Protein AF-0000000077172843 (afdb_homodimer)

Secondary structure (DSSP, 8-state):
-----------HHHHHHHHHHHS-EEEEEE---SSPBPHHHHHT----TTEEEEEEEETTEEEETT--PPB-TT-EEEEEESSGGGHHHHHHHHHHHHHS--PBP---/-----------HHHHHHHHHHHS-EEEEEE---SSPBPHHHHHT----TTEEEEEEEETTEEEETT--PPB-TT-EEEEEESSGGGHHHHHHHHHHHHHS--PBP---

Radius of gyration: 20.63 Å; Cα contacts (8 Å, |Δi|>4): 371; chains: 2; bounding box: 49×88×33 Å

Foldseek 3Di:
DPPPPVPCVVPPVVCVVVCVQQAKAKAKDFQAEPAWDFLVLQLPQDAPPQKDFAFKDDPNDTHGNNDRDTDGGGIMTMMIRSGCVRNVVRNVSVHVSSPDHDDHDPPD/DPDPPVVCVVPPVVCVVVVVQQAKAKAKDFQAAQAWAFLVLPLPQDAPPQKDFAFKDDPNDTHGNPDRGTDHGGIMTMMIRSGNVCNVVRNVSVHVSSPDHDDHDPPD

pLDDT: mean 79.24, std 19.64, range [31.7, 98.06]

Sequence (216 aa):
MKSLEMHATADFDSLRRELNLRQPAPALVRVSVLHPVCAADWQTLPLPPTCRVLCVLRQQQVIEAESSLPLEPGDWIVAVAALPAYGPMLEAALGDWSRRKRRRCSLEMKSLEMHATADFDSLRRELNLRQPAPALVRVSVLHPVCAADWQTLPLPPTCRVLCVLRQQQVIEAESSLPLEPGDWIVAVAALPAYGPMLEAALGDWSRRKRRRCSLE

Organism: Gloeobacter violaceus (strain ATCC 29082 / PCC 7421) (NCBI:txid251221)

Nearest PDB structures (foldseek):
  4g65-assembly1_B  TM=7.124E-01  e=2.746E-04  Vibrio vulnificus CMCP6
  3jxo-assembly1_B  TM=7.563E-01  e=1.417E-03  Thermotoga sp. RQ2
  4j9u-assembly2_E  TM=7.379E-01  e=3.115E-03  Vibrio parahaemolyticus RIMD 2210633
  6v4l-assembly1_D-2  TM=6.383E-01  e=6.883E-04  Vibrio parahaemolyticus RIMD 2210633
  4j9u-assembly2_G  TM=7.750E-01  e=4.325E-03  Vibrio parahaemolyticus RIMD 2210633

Solvent-accessible surface area (backbone atoms only — not comparable to full-atom values): 12140 Å² total; per-residue (Å²): 135,86,81,79,73,75,75,78,67,69,50,66,63,56,50,43,49,56,42,51,65,64,30,58,23,76,34,77,36,64,31,66,32,92,53,41,32,36,26,71,69,61,66,66,57,85,64,57,81,50,43,47,72,58,28,32,38,49,94,55,35,83,38,58,49,86,44,77,61,57,46,45,58,69,25,30,41,37,28,37,13,40,47,34,86,39,26,65,57,44,43,49,51,49,45,53,55,24,64,44,91,66,68,66,46,75,78,122,134,84,82,80,73,75,76,77,67,70,50,64,62,56,52,44,48,56,44,51,66,66,29,59,22,76,33,79,38,65,33,66,33,91,50,44,34,35,26,71,68,61,66,66,56,86,65,59,82,49,44,46,73,59,29,30,37,50,95,54,34,85,39,57,49,86,45,75,60,53,46,44,55,70,25,31,42,36,28,36,12,41,46,33,86,39,26,67,55,44,43,49,52,51,44,52,55,27,66,46,90,67,70,64,44,73,77,118

Structure (mmCIF, N/CA/C/O backbone):
data_AF-0000000077172843-model_v1
#
loop_
_entity.id
_entity.type
_entity.pdbx_description
1 polymer 'Glr0576 protein'
#
loop_
_atom_site.group_PDB
_atom_site.id
_atom_site.type_symbol
_atom_site.label_atom_id
_atom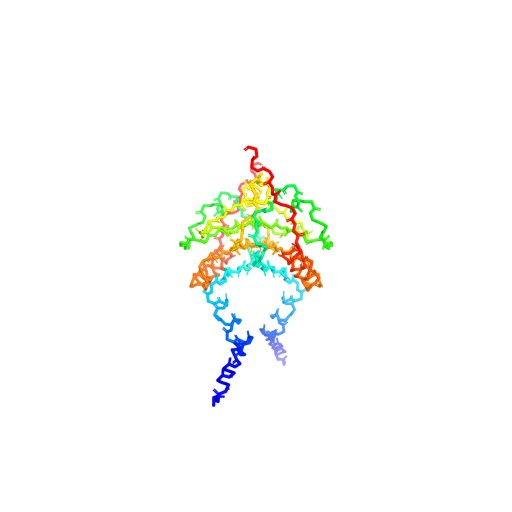_site.label_alt_id
_atom_site.label_comp_id
_atom_site.label_asym_id
_atom_site.label_entity_id
_atom_site.label_seq_id
_atom_site.pdbx_PDB_ins_code
_atom_site.Cartn_x
_atom_site.Cartn_y
_atom_site.Cartn_z
_atom_site.occupancy
_atom_site.B_iso_or_equiv
_atom_site.auth_seq_id
_atom_site.auth_comp_id
_atom_site.auth_asym_id
_atom_site.auth_atom_id
_atom_site.pdbx_PDB_model_num
ATOM 1 N N . MET A 1 1 ? -26.25 46.531 5.008 1 32.59 1 MET A N 1
ATOM 2 C CA . MET A 1 1 ? -24.953 45.906 5.125 1 32.59 1 MET A CA 1
ATOM 3 C C . MET A 1 1 ? -25.078 44.375 5.082 1 32.59 1 MET A C 1
ATOM 5 O O . MET A 1 1 ? -25.469 43.75 6.062 1 32.59 1 MET A O 1
ATOM 9 N N . LYS A 1 2 ? -25.703 43.75 4.023 1 41.41 2 LYS A N 1
ATOM 10 C CA . LYS A 1 2 ? -26.141 42.375 3.744 1 41.41 2 LYS A CA 1
ATOM 11 C C . LYS A 1 2 ? -24.953 41.406 3.762 1 41.41 2 LYS A C 1
ATOM 13 O O . LYS A 1 2 ? -23.906 41.688 3.158 1 41.41 2 LYS A O 1
ATOM 18 N N . SER A 1 3 ? -24.766 40.688 4.961 1 31.7 3 SER A N 1
ATOM 19 C CA . SER A 1 3 ? -23.734 39.75 5.363 1 31.7 3 SER A CA 1
ATOM 20 C C . SER A 1 3 ? -23.672 38.562 4.391 1 31.7 3 SER A C 1
ATOM 22 O O . SER A 1 3 ? -24.656 37.875 4.164 1 31.7 3 SER A O 1
ATOM 24 N N . LEU A 1 4 ? -22.969 38.562 3.227 1 33.56 4 LEU A N 1
ATOM 25 C CA . LEU A 1 4 ? -22.641 37.562 2.23 1 33.56 4 LEU A CA 1
ATOM 26 C C . LEU A 1 4 ? -22 36.344 2.889 1 33.56 4 LEU A C 1
ATOM 28 O O . LEU A 1 4 ? -20.828 36.344 3.244 1 33.56 4 LEU A O 1
ATOM 32 N N . GLU A 1 5 ? -22.625 35.688 3.871 1 34.44 5 GLU A N 1
ATOM 33 C CA . GLU A 1 5 ? -22.094 34.469 4.469 1 34.44 5 GLU A CA 1
ATOM 34 C C . GLU A 1 5 ? -21.922 33.375 3.428 1 34.44 5 GLU A C 1
ATOM 36 O O . GLU A 1 5 ? -22.922 32.781 2.977 1 34.44 5 GLU A O 1
ATOM 41 N N . MET A 1 6 ? -21.344 33.562 2.309 1 34.16 6 MET A N 1
ATOM 42 C CA . MET A 1 6 ? -21.141 32.406 1.441 1 34.16 6 MET A CA 1
ATOM 43 C C . MET A 1 6 ? -20.531 31.25 2.219 1 34.16 6 MET A C 1
ATOM 45 O O . MET A 1 6 ? -19.406 31.359 2.723 1 34.16 6 MET A O 1
ATOM 49 N N . HIS A 1 7 ? -21.312 30.453 2.938 1 39.56 7 HIS A N 1
ATOM 50 C CA . HIS A 1 7 ? -20.953 29.172 3.561 1 39.56 7 HIS A CA 1
ATOM 51 C C . HIS A 1 7 ? -20.219 28.281 2.58 1 39.56 7 HIS A C 1
ATOM 53 O O . HIS A 1 7 ? -20.734 27.953 1.513 1 39.56 7 HIS A O 1
ATOM 59 N N . ALA A 1 8 ? -19 28.438 2.355 1 37.91 8 ALA A N 1
ATOM 60 C CA . ALA A 1 8 ? -18.156 27.453 1.678 1 37.91 8 ALA A CA 1
ATOM 61 C C . ALA A 1 8 ? -18.406 26.047 2.221 1 37.91 8 ALA A C 1
ATOM 63 O O . ALA A 1 8 ? -17.859 25.672 3.266 1 37.91 8 ALA A O 1
ATOM 64 N N . THR A 1 9 ? -19.594 25.594 2.375 1 42.81 9 THR A N 1
ATOM 65 C CA . THR A 1 9 ? -19.797 24.156 2.602 1 42.81 9 THR A CA 1
ATOM 66 C C . THR A 1 9 ? -19.156 23.344 1.486 1 42.81 9 THR A C 1
ATOM 68 O O . THR A 1 9 ? -19.688 23.266 0.377 1 42.81 9 THR A O 1
ATOM 71 N N . ALA A 1 10 ? -17.938 23.578 1.206 1 44.09 10 ALA A N 1
ATOM 72 C CA . ALA A 1 10 ? -17.359 22.625 0.266 1 44.09 10 ALA A CA 1
ATOM 73 C C . ALA A 1 10 ? -17.844 21.203 0.561 1 44.09 10 ALA A C 1
ATOM 75 O O . ALA A 1 10 ? -17.859 20.766 1.718 1 44.09 10 ALA A O 1
ATOM 76 N N . ASP A 1 11 ? -18.75 20.703 -0.177 1 48.06 11 ASP A N 1
ATOM 77 C CA . ASP A 1 11 ? -19.344 19.375 -0.084 1 48.06 11 ASP A CA 1
ATOM 78 C C . ASP A 1 11 ? -18.281 18.297 0.092 1 48.06 11 ASP A C 1
ATOM 80 O O . ASP A 1 11 ? -17.297 18.25 -0.661 1 48.06 11 ASP A O 1
ATOM 84 N N . PHE A 1 12 ? -18.172 17.828 1.374 1 49.62 12 PHE A N 1
ATOM 85 C CA . PHE A 1 12 ? -17.281 16.75 1.777 1 49.62 12 PHE A CA 1
ATOM 86 C C . PHE A 1 12 ? -17.141 15.719 0.662 1 49.62 12 PHE A C 1
ATOM 88 O O . PHE A 1 12 ? -16.047 15.18 0.443 1 49.62 12 PHE A O 1
ATOM 95 N N . ASP A 1 13 ? -18.266 15.406 -0.007 1 51.56 13 ASP A N 1
ATOM 96 C CA . ASP A 1 13 ? -18.219 14.445 -1.101 1 51.56 13 ASP A CA 1
ATOM 97 C C . ASP A 1 13 ? -17.328 14.953 -2.24 1 51.56 13 ASP A C 1
ATOM 99 O O . ASP A 1 13 ? -16.547 14.188 -2.814 1 51.56 13 ASP A O 1
ATOM 103 N N . SER A 1 14 ? -17.656 16.25 -2.701 1 52.47 14 SER A N 1
ATOM 104 C CA . SER A 1 14 ? -16.844 16.828 -3.762 1 52.47 14 SER A CA 1
ATOM 105 C C . SER A 1 14 ? -15.367 16.875 -3.371 1 52.47 14 SER A C 1
ATOM 107 O O . SER A 1 14 ? -14.492 16.656 -4.211 1 52.47 14 SER A O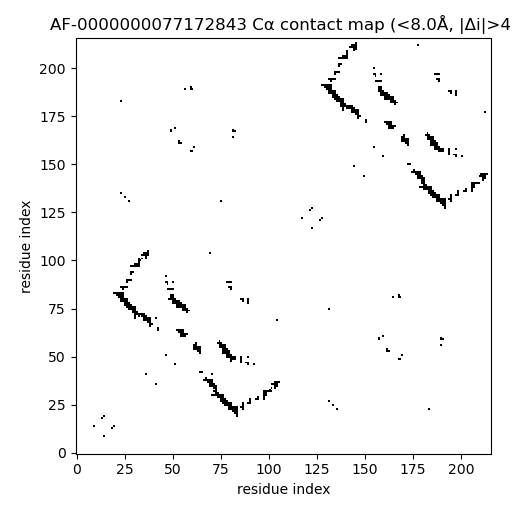 1
ATOM 109 N N . LEU A 1 15 ? -15.094 17.266 -2.211 1 53.62 15 LEU A N 1
ATOM 110 C CA . LEU A 1 15 ? -13.742 17.266 -1.665 1 53.62 15 LEU A CA 1
ATOM 111 C C . LEU A 1 15 ? -13.156 15.859 -1.665 1 53.62 15 LEU A C 1
ATOM 113 O O . LEU A 1 15 ? -11.984 15.672 -2.012 1 53.62 15 LEU A O 1
ATOM 117 N N . ARG A 1 16 ? -14.156 15 -1.285 1 51.81 16 ARG A N 1
ATOM 118 C CA . ARG A 1 16 ? -13.703 13.617 -1.32 1 51.81 16 ARG A CA 1
ATOM 119 C C . ARG A 1 16 ? -13.344 13.195 -2.74 1 51.81 16 ARG A C 1
ATOM 121 O O . ARG A 1 16 ? -12.336 12.516 -2.957 1 51.81 16 ARG A O 1
ATOM 128 N N . ARG A 1 17 ? -14.328 13.547 -3.633 1 53.47 17 ARG A N 1
ATOM 129 C CA . ARG A 1 17 ? -14.086 13.203 -5.031 1 53.47 17 ARG A CA 1
ATOM 130 C C . ARG A 1 17 ? -12.82 13.875 -5.555 1 53.47 17 ARG A C 1
ATOM 132 O O . ARG A 1 17 ? -12.062 13.266 -6.309 1 53.47 17 ARG A O 1
ATOM 139 N N . GLU A 1 18 ? -12.742 15.227 -5.332 1 55.06 18 GLU A N 1
ATOM 140 C CA . GLU A 1 18 ? -11.531 15.938 -5.738 1 55.06 18 GLU A CA 1
ATOM 141 C C . GLU A 1 18 ? -10.289 15.32 -5.094 1 55.06 18 GLU A C 1
ATOM 143 O O . GLU A 1 18 ? -9.242 15.219 -5.727 1 55.06 18 GLU A O 1
ATOM 148 N N . LEU A 1 19 ? -10.523 14.922 -3.863 1 56.94 19 LEU A N 1
ATOM 149 C CA . LEU A 1 19 ? -9.445 14.289 -3.117 1 56.94 19 LEU A CA 1
ATOM 150 C C . LEU A 1 19 ? -9.086 12.93 -3.719 1 56.94 19 LEU A C 1
ATOM 152 O O . LEU A 1 19 ? -7.914 12.562 -3.779 1 56.94 19 LEU A O 1
ATOM 156 N N . ASN A 1 20 ? -10.242 12.32 -4.199 1 58.91 20 ASN A N 1
ATOM 157 C CA . ASN A 1 20 ? -10 11.023 -4.828 1 58.91 20 ASN A CA 1
ATOM 158 C C . ASN A 1 20 ? -9.219 11.156 -6.129 1 58.91 20 ASN A C 1
ATOM 160 O O . ASN A 1 20 ? -8.43 10.281 -6.48 1 58.91 20 ASN A O 1
ATOM 164 N N . LEU A 1 21 ? -9.5 12.391 -6.758 1 65.94 21 LEU A N 1
ATOM 165 C CA . LEU A 1 21 ? -8.805 12.57 -8.031 1 65.94 21 LEU A CA 1
ATOM 166 C C . LEU A 1 21 ? -7.324 12.852 -7.801 1 65.94 21 LEU A C 1
ATOM 168 O O . LEU A 1 21 ? -6.512 12.695 -8.711 1 65.94 21 LEU A O 1
ATOM 172 N N . ARG A 1 22 ? -7.008 13.078 -6.641 1 80.44 22 ARG A N 1
ATOM 173 C CA . ARG A 1 22 ? -5.617 13.453 -6.418 1 80.44 22 ARG A CA 1
ATOM 174 C C . ARG A 1 22 ? -4.938 12.492 -5.449 1 80.44 22 ARG A C 1
ATOM 176 O O . ARG A 1 22 ? -3.738 12.602 -5.191 1 80.44 22 ARG A O 1
ATOM 183 N N . GLN A 1 23 ? -5.734 11.594 -5.121 1 91.75 23 GLN A N 1
ATOM 184 C CA . GLN A 1 23 ? -5.188 10.633 -4.16 1 91.75 23 GLN A CA 1
ATOM 185 C C . GLN A 1 23 ? -4.531 9.453 -4.875 1 91.75 23 GLN A C 1
ATOM 187 O O . GLN A 1 23 ? -4.996 9.023 -5.934 1 91.75 23 GLN A O 1
ATOM 192 N N . PRO A 1 24 ? -3.369 8.977 -4.375 1 97.12 24 PRO A N 1
ATOM 193 C CA . PRO A 1 24 ? -2.77 7.785 -4.969 1 97.12 24 PRO A CA 1
ATOM 194 C C . PRO A 1 24 ? -3.715 6.586 -4.965 1 97.12 24 PRO A C 1
ATOM 196 O O . PRO A 1 24 ? -4.699 6.574 -4.227 1 97.12 24 PRO A O 1
ATOM 199 N N . ALA A 1 25 ? -3.467 5.672 -5.82 1 96.81 25 ALA A N 1
ATOM 200 C CA . ALA A 1 25 ? -4.289 4.473 -5.934 1 96.81 25 ALA A CA 1
ATOM 201 C C . ALA A 1 25 ? -3.502 3.227 -5.539 1 96.81 25 ALA A C 1
ATOM 203 O O . ALA A 1 25 ? -2.576 2.82 -6.25 1 96.81 25 ALA A O 1
ATOM 204 N N . PRO A 1 26 ? -3.85 2.65 -4.434 1 96.94 26 PRO A N 1
ATOM 205 C CA . PRO A 1 26 ? -3.213 1.375 -4.098 1 96.94 26 PRO A CA 1
ATOM 206 C C . PRO A 1 26 ? -3.73 0.217 -4.949 1 96.94 26 PRO A C 1
ATOM 208 O O . PRO A 1 26 ? -4.887 0.23 -5.379 1 96.94 26 PRO A O 1
ATOM 211 N N . ALA A 1 27 ? -2.852 -0.71 -5.211 1 96.56 27 ALA A N 1
ATOM 212 C CA . ALA A 1 27 ? -3.211 -1.941 -5.906 1 96.56 27 ALA A CA 1
ATOM 213 C C . ALA A 1 27 ? -2.77 -3.17 -5.117 1 96.56 27 ALA A C 1
ATOM 215 O O . ALA A 1 27 ? -1.662 -3.203 -4.574 1 96.56 27 ALA A O 1
ATOM 216 N N . LEU A 1 28 ? -3.662 -4.109 -5.023 1 95.62 28 LEU A N 1
ATOM 217 C CA . LEU A 1 28 ? -3.416 -5.387 -4.363 1 95.62 28 LEU A CA 1
ATOM 218 C C . LEU A 1 28 ? -3.666 -6.547 -5.324 1 95.62 28 LEU A C 1
ATOM 220 O O . LEU A 1 28 ? -4.738 -6.641 -5.922 1 95.62 28 LEU A O 1
ATOM 224 N N . VAL A 1 29 ? -2.65 -7.375 -5.422 1 93.12 29 VAL A N 1
ATOM 225 C CA . VAL A 1 29 ? -2.82 -8.547 -6.27 1 93.12 29 VAL A CA 1
ATOM 226 C C . VAL A 1 29 ? -2.32 -9.789 -5.531 1 93.12 29 VAL A C 1
ATOM 228 O O . VAL A 1 29 ? -1.23 -9.781 -4.957 1 93.12 29 VAL A O 1
ATOM 231 N N . ARG A 1 30 ? -3.09 -10.773 -5.543 1 92.44 30 ARG A N 1
ATOM 232 C CA . ARG A 1 30 ? -2.693 -12.055 -4.973 1 92.44 30 ARG A CA 1
ATOM 233 C C . ARG A 1 30 ? -1.921 -12.891 -5.988 1 92.44 30 ARG A C 1
ATOM 235 O O . ARG A 1 30 ? -2.34 -13.016 -7.141 1 92.44 30 ARG A O 1
ATOM 242 N N . VAL A 1 31 ? -0.816 -13.398 -5.52 1 90.38 31 VAL A N 1
ATOM 243 C CA . VAL A 1 31 ? -0.035 -14.266 -6.395 1 90.38 31 VAL A CA 1
ATOM 244 C C . VAL A 1 31 ? -0.748 -15.602 -6.57 1 90.38 31 VAL A C 1
ATOM 246 O O . VAL A 1 31 ? -1 -16.312 -5.59 1 90.38 31 VAL A O 1
ATOM 249 N N . SER A 1 32 ? -1.123 -15.93 -7.742 1 86.5 32 SER A N 1
ATOM 250 C CA . SER A 1 32 ? -1.889 -17.141 -8.023 1 86.5 32 SER A CA 1
ATOM 251 C C . SER A 1 32 ? -1.033 -18.188 -8.734 1 86.5 32 SER A C 1
ATOM 253 O O . SER A 1 32 ? -1.513 -19.266 -9.062 1 86.5 32 SER A O 1
ATOM 255 N N . VAL A 1 33 ? 0.269 -17.906 -8.906 1 76.31 33 VAL A N 1
ATOM 256 C CA . VAL A 1 33 ? 1.119 -18.859 -9.594 1 76.31 33 VAL A CA 1
ATOM 257 C C . VAL A 1 33 ? 1.242 -20.141 -8.758 1 76.31 33 VAL A C 1
ATOM 259 O O . VAL A 1 33 ? 1.082 -20.109 -7.535 1 76.31 33 VAL A O 1
ATOM 262 N N . L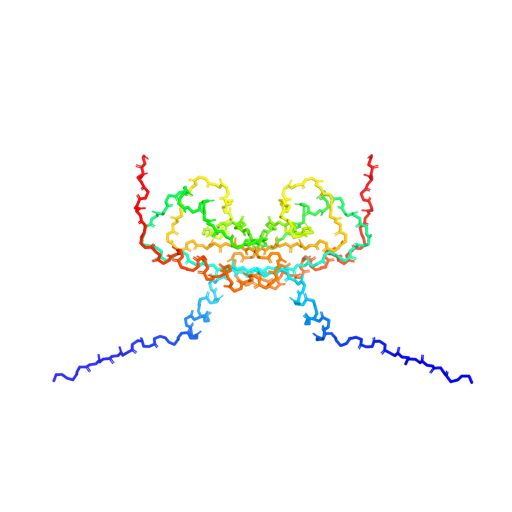EU A 1 34 ? 1.448 -21.156 -9.477 1 77.25 34 LEU A N 1
ATOM 263 C CA . LEU A 1 34 ? 1.433 -22.484 -8.852 1 77.25 34 LEU A CA 1
ATOM 264 C C . LEU A 1 34 ? 2.74 -22.75 -8.117 1 77.25 34 LEU A C 1
ATOM 266 O O . LEU A 1 34 ? 2.809 -23.641 -7.266 1 77.25 34 LEU A O 1
ATOM 270 N N . HIS A 1 35 ? 3.799 -22.047 -8.539 1 75.75 35 HIS A N 1
ATOM 271 C CA . HIS A 1 35 ? 5.105 -22.266 -7.922 1 75.75 35 HIS A CA 1
ATOM 272 C C . HIS A 1 35 ? 5.785 -20.938 -7.598 1 75.75 35 HIS A C 1
ATOM 274 O O . HIS A 1 35 ? 5.395 -19.891 -8.117 1 75.75 35 HIS A O 1
ATOM 280 N N . PRO A 1 36 ? 6.785 -21.047 -6.789 1 79.69 36 PRO A N 1
ATOM 281 C CA . PRO A 1 36 ? 7.547 -19.828 -6.508 1 79.69 36 PRO A CA 1
ATOM 282 C C . PRO A 1 36 ? 8.227 -19.266 -7.754 1 79.69 36 PRO A C 1
ATOM 284 O O . PRO A 1 36 ? 8.695 -20.016 -8.602 1 79.69 36 PRO A O 1
ATOM 287 N N . VAL A 1 37 ? 8.094 -17.953 -7.828 1 82.56 37 VAL A N 1
ATOM 288 C CA . VAL A 1 37 ? 8.719 -17.234 -8.93 1 82.56 37 VAL A CA 1
ATOM 289 C C . VAL A 1 37 ? 9.984 -16.547 -8.438 1 82.56 37 VAL A C 1
ATOM 291 O O . VAL A 1 37 ? 10.008 -15.977 -7.34 1 82.56 37 VAL A O 1
ATOM 294 N N . CYS A 1 38 ? 10.984 -16.578 -9.289 1 82.62 38 CYS A N 1
ATOM 295 C CA . CYS A 1 38 ? 12.273 -16 -8.922 1 82.62 38 CYS A CA 1
ATOM 296 C C . CYS A 1 38 ? 12.164 -14.5 -8.711 1 82.62 38 CYS A C 1
ATOM 298 O O . CYS A 1 38 ? 11.398 -13.828 -9.406 1 82.62 38 CYS A O 1
ATOM 300 N N . ALA A 1 39 ? 12.961 -13.969 -7.781 1 81 39 ALA A N 1
ATOM 301 C CA . ALA A 1 39 ? 12.969 -12.547 -7.441 1 81 39 ALA A CA 1
ATOM 302 C 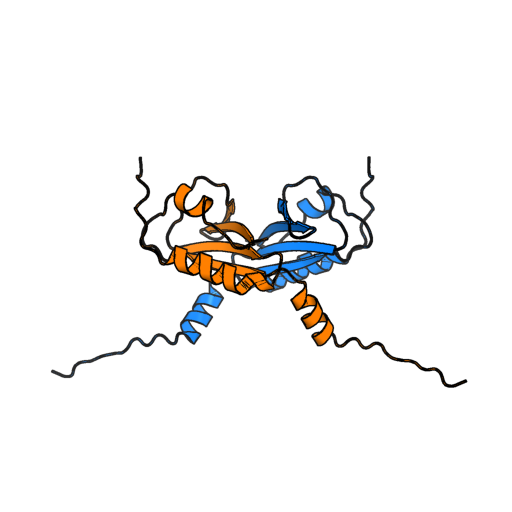C . ALA A 1 39 ? 13.203 -11.688 -8.68 1 81 39 ALA A C 1
ATOM 304 O O . ALA A 1 39 ? 12.539 -10.656 -8.859 1 81 39 ALA A O 1
ATOM 305 N N . ALA A 1 40 ? 14.086 -12.156 -9.523 1 75.38 40 ALA A N 1
ATOM 306 C CA . ALA A 1 40 ? 14.422 -11.398 -10.719 1 75.38 40 ALA A CA 1
ATOM 307 C C . ALA A 1 40 ? 13.203 -11.25 -11.633 1 75.38 40 ALA A C 1
ATOM 309 O O . ALA A 1 40 ? 13.055 -10.234 -12.32 1 75.38 40 ALA A O 1
ATOM 310 N N . ASP A 1 41 ? 12.344 -12.188 -11.602 1 77.69 41 ASP A N 1
ATOM 311 C CA . ASP A 1 41 ? 11.188 -12.227 -12.492 1 77.69 41 ASP A CA 1
ATOM 312 C C . ASP A 1 41 ? 10.164 -11.156 -12.102 1 77.69 41 ASP A C 1
ATOM 314 O O . ASP A 1 41 ? 9.469 -10.617 -12.961 1 77.69 41 ASP A O 1
ATOM 318 N N . TRP A 1 42 ? 10.219 -10.836 -10.828 1 78.25 42 TRP A N 1
ATOM 319 C CA . TRP A 1 42 ? 9.164 -9.906 -10.43 1 78.25 42 TRP A CA 1
ATOM 320 C C . TRP A 1 42 ? 9.75 -8.539 -10.086 1 78.25 42 TRP A C 1
ATOM 322 O O . TRP A 1 42 ? 9.047 -7.523 -10.141 1 78.25 42 TRP A O 1
ATOM 332 N N . GLN A 1 43 ? 10.969 -8.43 -9.914 1 80.69 43 GLN A N 1
ATOM 333 C C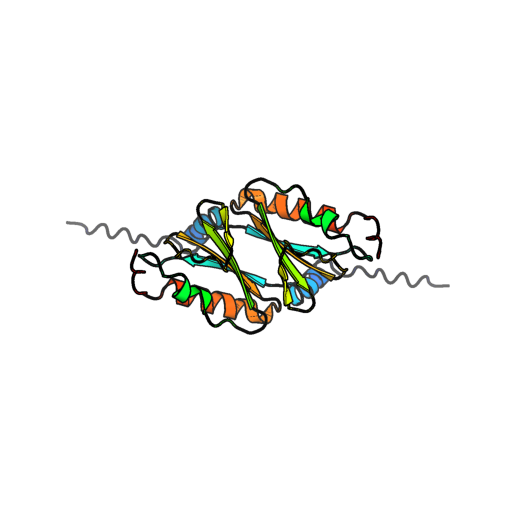A . GLN A 1 43 ? 11.57 -7.152 -9.555 1 80.69 43 GLN A CA 1
ATOM 334 C C . GLN A 1 43 ? 11.734 -6.266 -10.789 1 80.69 43 GLN A C 1
ATOM 336 O O . GLN A 1 43 ? 11.891 -5.047 -10.664 1 80.69 43 GLN A O 1
ATOM 341 N N . THR A 1 44 ? 11.664 -6.902 -11.953 1 79.69 44 THR A N 1
ATOM 342 C CA . THR A 1 44 ? 11.906 -6.164 -13.188 1 79.69 44 THR A CA 1
ATOM 343 C C . THR A 1 44 ? 10.602 -5.945 -13.953 1 79.69 44 THR A C 1
ATOM 345 O O . THR A 1 44 ? 10.617 -5.66 -15.148 1 79.69 44 THR A O 1
ATOM 348 N N . LEU A 1 45 ? 9.539 -6.082 -13.281 1 84.06 45 LEU A N 1
ATOM 349 C CA . LEU A 1 45 ? 8.242 -5.898 -13.93 1 84.06 45 LEU A CA 1
ATOM 350 C C . LEU A 1 45 ? 8.07 -4.461 -14.414 1 84.06 45 LEU A C 1
ATOM 352 O O . LEU A 1 45 ? 8.273 -3.516 -13.648 1 84.06 45 LEU A O 1
ATOM 356 N N . PRO A 1 46 ? 7.727 -4.375 -15.703 1 89.81 46 PRO A N 1
ATOM 357 C CA . PRO A 1 46 ? 7.43 -3.02 -16.172 1 89.81 46 PRO A CA 1
ATOM 358 C C . PRO A 1 46 ? 6.105 -2.482 -15.633 1 89.81 46 PRO A C 1
ATOM 360 O O . PRO A 1 46 ? 5.082 -3.166 -15.703 1 89.81 46 PRO A O 1
ATOM 363 N N . LEU A 1 47 ? 6.176 -1.384 -15.086 1 95.19 47 LEU A N 1
ATOM 364 C CA . LEU A 1 47 ? 4.98 -0.768 -14.516 1 95.19 47 LEU A CA 1
ATOM 365 C C . LEU A 1 47 ? 4.672 0.558 -15.203 1 95.19 47 LEU A C 1
ATOM 367 O O . LEU A 1 47 ? 5.57 1.199 -15.758 1 95.19 47 LEU A O 1
ATOM 371 N N . PRO A 1 48 ? 3.336 0.931 -15.227 1 96.62 48 PRO A N 1
ATOM 372 C CA . PRO A 1 48 ? 2.977 2.246 -15.758 1 96.62 48 PRO A CA 1
ATOM 373 C C . PRO A 1 48 ? 3.691 3.391 -15.047 1 96.62 48 PRO A C 1
ATOM 375 O O . PRO A 1 48 ? 4.27 3.189 -13.977 1 96.62 48 PRO A O 1
ATOM 378 N N . PRO A 1 49 ? 3.725 4.535 -15.648 1 95.81 49 PRO A N 1
ATOM 379 C CA . PRO A 1 49 ? 4.375 5.684 -15.016 1 95.81 49 PRO A CA 1
ATOM 380 C C . PRO A 1 49 ? 3.852 5.961 -13.609 1 95.81 49 PRO A C 1
ATOM 382 O O . PRO A 1 49 ? 2.662 5.766 -13.344 1 95.81 49 PRO A O 1
ATOM 385 N N . THR A 1 50 ? 4.73 6.359 -12.688 1 96.12 50 THR A N 1
ATOM 386 C CA . THR A 1 50 ? 4.457 6.812 -11.328 1 96.12 50 THR A CA 1
ATOM 387 C C . THR A 1 50 ? 3.912 5.668 -10.477 1 96.12 50 THR A C 1
ATOM 389 O O . THR A 1 50 ? 3.189 5.898 -9.5 1 96.12 50 THR A O 1
ATOM 392 N N . CYS A 1 51 ? 4.082 4.461 -10.984 1 97.12 51 CYS A N 1
ATOM 393 C CA . CYS A 1 51 ? 3.686 3.281 -10.219 1 97.12 51 CYS A CA 1
ATOM 394 C C . CYS A 1 51 ? 4.902 2.576 -9.633 1 97.12 51 CYS A C 1
ATOM 396 O O . CYS A 1 51 ? 5.984 2.604 -10.219 1 97.12 51 CYS A O 1
ATOM 398 N N . ARG A 1 52 ? 4.699 1.932 -8.43 1 96.25 52 ARG A N 1
ATOM 399 C CA . ARG A 1 52 ? 5.75 1.185 -7.746 1 96.25 52 ARG A CA 1
ATOM 400 C C . ARG A 1 52 ? 5.164 0.028 -6.941 1 96.25 52 ARG A C 1
ATOM 402 O O . ARG A 1 52 ? 4.117 0.173 -6.309 1 96.25 52 ARG A O 1
ATOM 409 N N . VAL A 1 53 ? 5.871 -1.075 -6.992 1 95.62 53 VAL A N 1
ATOM 410 C CA . VAL A 1 53 ? 5.605 -2.117 -6.004 1 95.62 53 VAL A CA 1
ATOM 411 C C . VAL A 1 53 ? 6.215 -1.725 -4.66 1 95.62 53 VAL A C 1
ATOM 413 O O . VAL A 1 53 ? 7.383 -1.336 -4.59 1 95.62 53 VAL A O 1
ATOM 416 N N . LEU A 1 54 ? 5.41 -1.8 -3.674 1 96.12 54 LEU A N 1
ATOM 417 C CA . LEU A 1 54 ? 5.875 -1.336 -2.373 1 96.12 54 LEU A CA 1
ATOM 418 C C . LEU A 1 54 ? 6.402 -2.498 -1.538 1 96.12 54 LEU A C 1
ATOM 420 O O . LEU A 1 54 ? 7.441 -2.379 -0.885 1 96.12 54 LEU A O 1
ATOM 424 N N . CYS A 1 55 ? 5.656 -3.621 -1.563 1 96.06 55 CYS A N 1
ATOM 425 C CA . CYS A 1 55 ? 6.062 -4.766 -0.759 1 96.06 55 CYS A CA 1
ATOM 426 C C . CYS A 1 55 ? 5.297 -6.02 -1.165 1 96.06 55 CYS A C 1
ATOM 428 O O . CYS A 1 55 ? 4.398 -5.957 -2.006 1 96.06 55 CYS A O 1
ATOM 430 N N . VAL A 1 56 ? 5.77 -7.094 -0.58 1 95.38 56 VAL A N 1
ATOM 431 C CA . VAL A 1 56 ? 5.047 -8.359 -0.612 1 95.38 56 VAL A CA 1
ATOM 432 C C . VAL A 1 56 ? 4.617 -8.75 0.801 1 95.38 56 VAL A C 1
ATOM 434 O O . VAL A 1 56 ? 5.391 -8.609 1.751 1 95.38 56 VAL A O 1
ATOM 437 N N . LEU A 1 57 ? 3.381 -9.102 0.908 1 96.94 57 LEU A N 1
ATOM 438 C CA . LEU A 1 57 ? 2.9 -9.609 2.188 1 96.94 57 LEU A CA 1
ATOM 439 C C . LEU A 1 57 ? 2.842 -11.133 2.184 1 96.94 57 LEU A C 1
ATOM 441 O O . LEU A 1 57 ? 2.215 -11.734 1.306 1 96.94 57 LEU A O 1
ATOM 445 N N . ARG A 1 58 ? 3.574 -11.672 3.16 1 95.38 58 ARG A N 1
ATOM 446 C CA . ARG A 1 58 ? 3.564 -13.109 3.395 1 95.38 58 ARG A CA 1
ATOM 447 C C . ARG A 1 58 ? 3.326 -13.43 4.867 1 95.38 58 ARG A C 1
ATOM 449 O O . ARG A 1 58 ? 4.062 -12.953 5.738 1 95.38 58 ARG A O 1
ATOM 456 N N . GLN A 1 59 ? 2.309 -14.195 5.125 1 94.19 59 GLN A N 1
ATOM 457 C CA . GLN A 1 59 ? 2.01 -14.555 6.508 1 94.19 59 GLN A CA 1
ATOM 458 C C . GLN A 1 59 ? 1.94 -13.312 7.395 1 94.19 59 GLN A C 1
ATOM 460 O O . GLN A 1 59 ? 2.572 -13.266 8.453 1 94.19 59 GLN A O 1
ATOM 465 N N . GLN A 1 60 ? 1.381 -12.32 6.93 1 93.62 60 GLN A N 1
ATOM 466 C CA . GLN A 1 60 ? 1.066 -11.078 7.633 1 93.62 60 GLN A CA 1
ATOM 467 C C . GLN A 1 60 ? 2.324 -10.25 7.871 1 93.62 60 GLN A C 1
ATOM 469 O O . GLN A 1 60 ? 2.316 -9.328 8.688 1 93.62 60 GLN A O 1
ATOM 474 N N . GLN A 1 61 ? 3.367 -10.555 7.176 1 94.38 61 GLN A N 1
ATOM 475 C CA . GLN A 1 61 ? 4.621 -9.812 7.293 1 94.38 61 GLN A CA 1
ATOM 476 C C . GLN A 1 61 ? 4.961 -9.102 5.988 1 94.38 61 GLN A C 1
ATOM 478 O O . GLN A 1 61 ? 4.668 -9.602 4.902 1 94.38 61 GLN A O 1
ATOM 483 N N . VAL A 1 62 ? 5.609 -8.008 6.211 1 95.44 62 VAL A N 1
ATOM 484 C CA . VAL A 1 62 ? 6.02 -7.215 5.055 1 95.44 62 VAL A CA 1
ATOM 485 C C . VAL A 1 62 ? 7.391 -7.676 4.57 1 95.44 62 VAL A C 1
ATOM 487 O O . VAL A 1 62 ? 8.359 -7.676 5.336 1 95.44 62 VAL A O 1
ATOM 490 N N . ILE A 1 63 ? 7.473 -8.125 3.383 1 94.19 63 ILE A N 1
ATOM 491 C CA . ILE A 1 63 ? 8.727 -8.375 2.674 1 94.19 63 ILE A CA 1
ATOM 492 C C . ILE A 1 63 ? 9 -7.242 1.688 1 94.19 63 ILE A C 1
ATOM 494 O O . ILE A 1 63 ? 8.164 -6.941 0.831 1 94.19 63 ILE A O 1
ATOM 498 N N . GLU A 1 64 ? 10.125 -6.66 1.812 1 92.19 64 GLU A N 1
ATOM 499 C CA . GLU A 1 64 ? 10.477 -5.523 0.969 1 92.19 64 GLU A CA 1
ATOM 500 C C . GLU A 1 64 ? 10.531 -5.926 -0.503 1 92.19 64 GLU A C 1
ATOM 502 O O . GLU A 1 64 ? 11.008 -7.008 -0.839 1 92.19 64 GLU A O 1
ATOM 507 N N . ALA A 1 65 ? 10.094 -5.016 -1.358 1 89.56 65 ALA A N 1
ATOM 508 C CA . ALA A 1 65 ? 10.047 -5.285 -2.793 1 89.56 65 ALA A CA 1
ATOM 509 C C . ALA A 1 65 ? 11.438 -5.582 -3.342 1 89.56 65 ALA A C 1
ATOM 511 O O . ALA A 1 65 ? 11.586 -6.336 -4.305 1 89.56 65 ALA A O 1
ATOM 512 N N . GLU A 1 66 ? 12.414 -4.961 -2.77 1 85.19 66 GLU A N 1
ATOM 513 C CA . GLU A 1 66 ? 13.781 -5.141 -3.252 1 85.19 66 GLU A CA 1
ATOM 514 C C . GLU A 1 66 ? 14.398 -6.422 -2.697 1 85.19 66 GLU A C 1
ATOM 516 O O . GLU A 1 66 ? 15.555 -6.734 -2.984 1 85.19 66 GLU A O 1
ATOM 521 N N . SER A 1 67 ? 13.602 -7.16 -2.059 1 87.81 67 SER A N 1
ATOM 522 C CA . SER A 1 67 ? 14.078 -8.406 -1.477 1 87.81 67 SER A CA 1
ATOM 523 C C . SER A 1 67 ? 14.43 -9.422 -2.559 1 87.81 67 SER A C 1
ATOM 525 O O . SER A 1 67 ? 13.789 -9.453 -3.613 1 87.81 67 SER A O 1
ATOM 527 N N . SER A 1 68 ? 15.398 -10.289 -2.326 1 87.62 68 SER A N 1
ATOM 528 C CA . SER A 1 68 ? 15.82 -11.328 -3.26 1 87.62 68 SER A CA 1
ATOM 529 C C . SER A 1 68 ? 15 -12.594 -3.084 1 87.62 68 SER A C 1
ATOM 531 O O . SER A 1 68 ? 15.203 -13.578 -3.797 1 87.62 68 SER A O 1
ATOM 533 N N . LEU A 1 69 ? 14.094 -12.539 -2.299 1 87.56 69 LEU A N 1
ATOM 534 C CA . LEU A 1 69 ? 13.289 -13.727 -2.025 1 87.56 69 LEU A CA 1
ATOM 535 C C . LEU A 1 69 ? 12.289 -13.977 -3.148 1 87.56 69 LEU A C 1
ATOM 537 O O . LEU A 1 69 ? 11.711 -13.031 -3.689 1 87.56 69 LEU A O 1
ATOM 541 N N . PRO A 1 70 ? 12.109 -15.219 -3.459 1 88.62 70 PRO A N 1
ATOM 542 C CA . PRO A 1 70 ? 11.094 -15.539 -4.465 1 88.62 70 PRO A CA 1
ATOM 543 C C . PRO A 1 70 ? 9.672 -15.281 -3.979 1 88.62 70 PRO A C 1
ATOM 545 O O . PRO A 1 70 ? 9.422 -15.289 -2.771 1 88.62 70 PRO A O 1
ATOM 548 N N . LEU A 1 71 ? 8.867 -15.062 -4.949 1 89.12 71 LEU A N 1
ATOM 549 C CA . LEU A 1 71 ? 7.449 -14.961 -4.637 1 89.12 71 LEU A CA 1
ATOM 550 C C . LEU A 1 71 ? 6.824 -16.344 -4.469 1 89.12 71 LEU A C 1
ATOM 552 O O . LEU A 1 71 ? 7.141 -17.266 -5.223 1 89.12 71 LEU A O 1
ATOM 556 N N . GLU A 1 72 ? 5.996 -16.453 -3.498 1 90.12 72 GLU A N 1
ATOM 557 C CA . GLU A 1 72 ? 5.293 -17.703 -3.238 1 90.12 72 GLU A CA 1
ATOM 558 C C . GLU A 1 72 ? 3.797 -17.562 -3.51 1 90.12 72 GLU A C 1
ATOM 560 O O . GLU A 1 72 ? 3.23 -16.484 -3.35 1 90.12 72 GLU A O 1
ATOM 565 N N . PRO A 1 73 ? 3.213 -18.688 -3.918 1 89.5 73 PRO A N 1
ATOM 566 C CA . PRO A 1 73 ? 1.754 -18.656 -4.035 1 89.5 73 PRO A CA 1
ATOM 567 C C . PRO A 1 73 ? 1.073 -18.188 -2.75 1 89.5 73 PRO A C 1
ATOM 569 O O . PRO A 1 73 ? 1.477 -18.578 -1.653 1 89.5 73 PRO A O 1
ATOM 572 N N . GLY A 1 74 ? 0.144 -17.25 -2.941 1 90.94 74 GLY A N 1
ATOM 573 C CA . GLY A 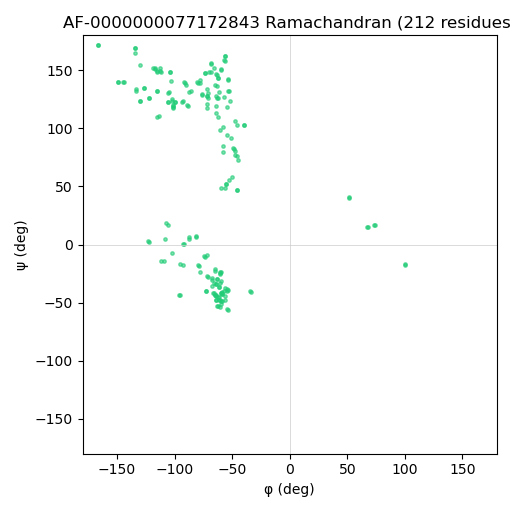1 74 ? -0.587 -16.75 -1.788 1 90.94 74 GLY A CA 1
ATOM 574 C C . GLY A 1 74 ? -0.069 -15.414 -1.285 1 90.94 74 GLY A C 1
ATOM 575 O O . GLY A 1 74 ? -0.738 -14.734 -0.5 1 90.94 74 GLY A O 1
ATOM 576 N N . ASP A 1 75 ? 1.146 -15.094 -1.723 1 93.31 75 ASP A N 1
ATOM 577 C CA . ASP A 1 75 ? 1.667 -13.773 -1.389 1 93.31 75 ASP A CA 1
ATOM 578 C C . ASP A 1 75 ? 0.763 -12.672 -1.937 1 93.31 75 ASP A C 1
ATOM 580 O O . ASP A 1 75 ? 0.074 -12.867 -2.939 1 93.31 75 ASP A O 1
ATOM 584 N N . TRP A 1 76 ? 0.752 -11.57 -1.273 1 94.38 76 TRP A N 1
ATOM 585 C CA . TRP A 1 76 ? 0.133 -10.359 -1.809 1 94.38 76 TRP A CA 1
ATOM 586 C C . TRP A 1 76 ? 1.191 -9.359 -2.271 1 94.38 76 TRP A C 1
ATOM 588 O O . TRP A 1 76 ? 2.152 -9.086 -1.549 1 94.38 76 TRP A O 1
ATOM 598 N N . ILE A 1 77 ? 1.013 -8.906 -3.432 1 94.62 77 ILE A N 1
ATOM 599 C CA . ILE A 1 77 ? 1.808 -7.781 -3.916 1 94.62 77 ILE A CA 1
ATOM 600 C C . ILE A 1 77 ? 1.074 -6.473 -3.635 1 94.62 77 ILE A C 1
ATOM 602 O O . ILE A 1 77 ? -0.084 -6.305 -4.023 1 94.62 77 ILE A O 1
ATOM 606 N N . VAL A 1 78 ? 1.694 -5.57 -2.934 1 97.06 78 VAL A N 1
ATOM 607 C CA . VAL A 1 78 ? 1.155 -4.246 -2.65 1 97.06 78 VAL A CA 1
ATOM 608 C C . VAL A 1 78 ? 1.88 -3.201 -3.498 1 97.06 78 VAL A C 1
ATOM 610 O O . VAL A 1 78 ? 3.107 -3.098 -3.451 1 97.06 78 VAL A O 1
ATOM 613 N N . ALA A 1 79 ? 1.143 -2.49 -4.254 1 97.38 79 ALA A N 1
ATOM 614 C CA . ALA A 1 79 ? 1.686 -1.458 -5.133 1 97.38 79 ALA A CA 1
ATOM 615 C C . ALA A 1 79 ? 0.865 -0.175 -5.047 1 97.38 79 ALA A C 1
ATOM 617 O O . ALA A 1 79 ? -0.185 -0.146 -4.398 1 97.38 79 ALA A O 1
ATOM 618 N N . VAL A 1 80 ? 1.465 0.878 -5.652 1 98.06 80 VAL A N 1
ATOM 619 C CA . VAL A 1 80 ? 0.751 2.15 -5.621 1 98.06 80 VAL A CA 1
ATOM 620 C C . VAL A 1 80 ? 0.986 2.908 -6.926 1 98.06 80 VAL A C 1
ATOM 622 O O . VAL A 1 80 ? 2.084 2.867 -7.484 1 98.06 80 VAL A O 1
ATOM 625 N N . ALA A 1 81 ? -0.056 3.506 -7.375 1 97.94 81 ALA A N 1
ATOM 626 C CA . ALA A 1 81 ? 0.023 4.527 -8.414 1 97.94 81 ALA A CA 1
ATOM 627 C C . ALA A 1 81 ? -0.085 5.93 -7.816 1 97.94 81 ALA A C 1
ATOM 629 O O . ALA A 1 81 ? -1.104 6.277 -7.219 1 97.94 81 ALA A O 1
ATOM 630 N N . ALA A 1 82 ? 0.978 6.672 -8.008 1 97.25 82 ALA A N 1
ATOM 631 C CA . ALA A 1 82 ? 0.944 8.031 -7.477 1 97.25 82 ALA A CA 1
ATOM 632 C C . ALA A 1 82 ? -0.14 8.859 -8.156 1 97.25 82 ALA A C 1
ATOM 634 O O . ALA A 1 82 ? -0.746 9.734 -7.531 1 97.25 82 ALA A O 1
ATOM 635 N N . LEU A 1 83 ? -0.347 8.586 -9.406 1 95.06 83 LEU A N 1
ATOM 636 C CA . LEU A 1 83 ? -1.47 9.164 -10.141 1 95.06 83 LEU A CA 1
ATOM 637 C C . LEU A 1 83 ? -2.607 8.156 -10.273 1 95.06 83 LEU A C 1
ATOM 639 O O . LEU A 1 83 ? -2.422 7.078 -10.836 1 95.06 83 LEU A O 1
ATOM 643 N N . PRO A 1 84 ? -3.723 8.531 -9.734 1 94.19 84 PRO A N 1
ATOM 644 C CA . PRO A 1 84 ? -4.828 7.57 -9.68 1 94.19 84 PRO A CA 1
ATOM 645 C C . PRO A 1 84 ? -5.262 7.09 -11.062 1 94.19 84 PRO A C 1
ATOM 647 O O . PRO A 1 84 ? -5.777 5.977 -11.203 1 94.19 84 PRO A O 1
ATOM 650 N N . ALA A 1 85 ? -4.996 7.867 -12.078 1 93.25 85 ALA A N 1
ATOM 651 C CA . ALA A 1 85 ? -5.363 7.492 -13.438 1 93.25 85 ALA A CA 1
ATOM 652 C C . ALA A 1 85 ? -4.672 6.195 -13.859 1 93.25 85 ALA A C 1
ATOM 654 O O . ALA A 1 85 ? -5.195 5.445 -14.688 1 93.25 85 ALA A O 1
ATOM 655 N N . TYR A 1 86 ? -3.549 5.938 -13.234 1 96.5 86 TYR A N 1
ATOM 656 C CA . TYR A 1 86 ? -2.797 4.742 -13.594 1 96.5 86 TYR A CA 1
ATOM 657 C C . TYR A 1 86 ? -3.197 3.561 -12.719 1 96.5 86 TYR A C 1
ATOM 659 O O . TYR A 1 86 ? -2.68 2.453 -12.891 1 96.5 86 TYR A O 1
ATOM 667 N N . GLY A 1 87 ? -4.129 3.789 -11.805 1 95.88 87 GLY A N 1
ATOM 668 C CA . GLY A 1 87 ? -4.578 2.74 -10.906 1 95.88 87 GLY A CA 1
ATOM 669 C C . GLY A 1 87 ? -5.039 1.489 -11.625 1 95.88 87 GLY A C 1
ATOM 670 O O . GLY A 1 87 ? -4.5 0.403 -11.406 1 95.88 87 GLY A O 1
ATOM 671 N N . PRO A 1 88 ? -5.977 1.632 -12.508 1 96.31 88 PRO A N 1
ATOM 672 C CA . PRO A 1 88 ? -6.484 0.465 -13.234 1 96.31 88 PRO A CA 1
ATOM 673 C C . PRO A 1 88 ? -5.414 -0.224 -14.078 1 96.31 88 PRO A C 1
ATOM 675 O O . PRO A 1 88 ? -5.379 -1.455 -14.148 1 96.31 88 PRO A O 1
ATOM 678 N N . MET A 1 89 ? -4.52 0.541 -14.672 1 97.12 89 MET A N 1
ATOM 679 C CA . MET A 1 89 ? -3.43 -0.04 -15.453 1 97.12 89 MET A CA 1
ATOM 680 C C . MET A 1 89 ? -2.479 -0.826 -14.555 1 97.12 89 MET A C 1
ATOM 682 O O . MET A 1 89 ? -2.023 -1.909 -14.93 1 97.12 89 MET A O 1
ATOM 686 N N . LEU A 1 90 ? -2.188 -0.324 -13.453 1 97 90 LEU A N 1
ATOM 687 C CA . LEU A 1 90 ? -1.319 -0.995 -12.492 1 97 90 LEU A CA 1
ATOM 688 C C . LEU A 1 90 ? -1.924 -2.322 -12.047 1 97 90 LEU A C 1
ATOM 690 O O . LEU A 1 90 ? -1.242 -3.35 -12.039 1 97 90 LEU A O 1
ATOM 694 N N . GLU A 1 91 ? -3.221 -2.275 -11.695 1 94.81 91 GLU A N 1
ATOM 695 C CA . GLU A 1 91 ? -3.914 -3.494 -11.289 1 94.81 91 GLU A CA 1
ATOM 696 C C . GLU A 1 91 ? -3.889 -4.543 -12.398 1 94.81 91 GLU A C 1
ATOM 698 O O . GLU A 1 91 ? -3.654 -5.723 -12.133 1 94.81 91 GLU A O 1
ATOM 703 N N . ALA A 1 92 ? -4.098 -4.117 -13.562 1 93.75 92 ALA A N 1
ATOM 704 C CA . ALA A 1 92 ? -4.094 -5.031 -14.703 1 93.75 92 ALA A CA 1
ATOM 705 C C . ALA A 1 92 ? -2.709 -5.629 -14.922 1 93.75 92 ALA A C 1
ATOM 707 O O . ALA A 1 92 ? -2.574 -6.832 -15.148 1 93.75 92 ALA A O 1
ATOM 708 N N . ALA A 1 93 ? -1.707 -4.801 -14.836 1 93.12 93 ALA A N 1
ATOM 709 C CA . ALA A 1 93 ? -0.338 -5.258 -15.055 1 93.12 93 ALA A CA 1
ATOM 710 C C . ALA A 1 93 ? 0.061 -6.312 -14.031 1 93.12 93 ALA A C 1
ATOM 712 O O . ALA A 1 93 ? 0.584 -7.367 -14.383 1 93.12 93 ALA A O 1
ATOM 713 N N . LEU A 1 94 ? -0.234 -6.102 -12.836 1 91.81 94 LEU A N 1
ATOM 714 C CA . LEU A 1 94 ? 0.125 -7.027 -11.766 1 91.81 94 LEU A CA 1
ATOM 715 C C . LEU A 1 94 ? -0.734 -8.281 -11.828 1 91.81 94 LEU A C 1
ATOM 717 O O . LEU A 1 94 ? -0.248 -9.383 -11.555 1 91.81 94 LEU A O 1
ATOM 721 N N . GLY A 1 95 ? -1.982 -8.078 -12.109 1 88.94 95 GLY A N 1
ATOM 722 C CA . GLY A 1 95 ? -2.875 -9.219 -12.242 1 88.94 95 GLY A CA 1
ATOM 723 C C . GLY A 1 95 ? -2.443 -10.195 -13.32 1 88.94 95 GLY A C 1
ATOM 724 O O . GLY A 1 95 ? -2.416 -11.406 -13.102 1 88.94 95 GLY A O 1
ATOM 725 N N . ASP A 1 96 ? -2.152 -9.648 -14.453 1 85.25 96 ASP A N 1
ATOM 726 C CA . ASP A 1 96 ? -1.693 -10.469 -15.57 1 85.25 96 ASP A CA 1
ATOM 727 C C . ASP A 1 96 ? -0.413 -11.219 -15.211 1 85.25 96 ASP A C 1
ATOM 729 O O . ASP A 1 96 ? -0.286 -12.414 -15.492 1 85.25 96 ASP A O 1
ATOM 733 N N . TRP A 1 97 ? 0.367 -10.562 -14.602 1 82.38 97 TRP A N 1
ATOM 734 C CA . TRP A 1 97 ? 1.646 -11.148 -14.219 1 82.38 97 TRP A CA 1
ATOM 735 C C . TRP A 1 97 ? 1.441 -12.305 -13.242 1 82.38 97 TRP A C 1
ATOM 737 O O . TRP A 1 97 ? 2.08 -13.352 -13.375 1 82.38 97 TRP A O 1
ATOM 747 N N . SER A 1 98 ? 0.598 -12.094 -12.328 1 81.75 98 SER A N 1
ATOM 748 C CA . SER A 1 98 ? 0.36 -13.086 -11.289 1 81.75 98 SER A CA 1
ATOM 749 C C . SER A 1 98 ? -0.234 -14.367 -11.867 1 81.75 98 SER A C 1
ATOM 751 O O . SER A 1 98 ? -0.115 -15.438 -11.273 1 81.75 98 SER A O 1
ATOM 753 N N . ARG A 1 99 ? -0.813 -14.234 -13.023 1 78.5 99 ARG A N 1
ATOM 754 C CA . ARG A 1 99 ? -1.499 -15.367 -13.633 1 78.5 99 ARG A CA 1
ATOM 755 C C . ARG A 1 99 ? -0.586 -16.094 -14.617 1 78.5 99 ARG A C 1
ATOM 757 O O . ARG A 1 99 ? -0.871 -17.219 -15.016 1 78.5 99 ARG A O 1
ATOM 764 N N . ARG A 1 100 ? 0.489 -15.469 -15.039 1 76.56 100 ARG A N 1
ATOM 765 C CA . ARG A 1 100 ? 1.372 -16.047 -16.047 1 76.56 100 ARG A CA 1
ATOM 766 C C . ARG A 1 100 ? 2.148 -17.234 -15.477 1 76.56 100 ARG A C 1
ATOM 768 O O . ARG A 1 100 ? 2.576 -17.203 -14.32 1 76.56 100 ARG A O 1
ATOM 775 N N . LYS A 1 101 ? 2.102 -18.312 -16.234 1 72.19 101 LYS A N 1
ATOM 776 C CA . LYS A 1 101 ? 2.928 -19.469 -15.875 1 72.19 101 LYS A CA 1
ATOM 777 C C . LYS A 1 101 ? 4.41 -19.125 -15.953 1 72.19 101 LYS A C 1
ATOM 779 O O . LYS A 1 101 ? 4.879 -18.594 -16.969 1 72.19 101 LYS A O 1
ATOM 784 N N . ARG A 1 102 ? 5.059 -19.125 -14.82 1 73.06 102 ARG A N 1
ATOM 785 C CA . ARG A 1 102 ? 6.477 -18.781 -14.805 1 73.06 102 ARG A CA 1
ATOM 786 C C . ARG A 1 102 ? 7.32 -19.953 -14.328 1 73.06 102 ARG A C 1
ATOM 788 O O . ARG A 1 102 ? 6.809 -20.875 -13.695 1 73.06 102 ARG A O 1
ATOM 795 N N . ARG A 1 103 ? 8.562 -19.875 -14.875 1 64.75 103 ARG A N 1
ATOM 796 C CA . ARG A 1 103 ? 9.477 -20.969 -14.539 1 64.75 103 ARG A CA 1
ATOM 797 C C . ARG A 1 103 ? 9.805 -20.969 -13.055 1 64.75 103 ARG A C 1
ATOM 799 O O . ARG A 1 103 ? 9.867 -19.922 -12.422 1 64.75 103 ARG A O 1
ATOM 806 N N . ARG A 1 104 ? 9.789 -22.188 -12.555 1 68.44 104 ARG A N 1
ATOM 807 C CA . ARG A 1 104 ? 10.172 -22.391 -11.164 1 68.44 104 ARG A CA 1
ATOM 808 C C . ARG A 1 104 ? 11.578 -21.859 -10.906 1 68.44 104 ARG A C 1
ATOM 810 O O . ARG A 1 104 ? 12.461 -21.984 -11.758 1 68.44 104 ARG A O 1
ATOM 817 N N . CYS A 1 105 ? 11.633 -21.016 -9.883 1 70.25 105 CYS A N 1
ATOM 818 C CA . CYS A 1 105 ? 12.961 -20.547 -9.508 1 70.25 105 CYS A CA 1
ATOM 819 C C . CYS A 1 105 ? 13.828 -21.703 -9.016 1 70.25 105 CYS A C 1
ATOM 821 O O . CYS A 1 105 ? 13.328 -22.625 -8.367 1 70.25 105 CYS A O 1
ATOM 823 N N . SER A 1 106 ? 14.977 -21.969 -9.711 1 58.56 106 SER A N 1
ATOM 824 C CA . SER A 1 106 ? 15.898 -23.016 -9.266 1 58.56 106 SER A CA 1
ATOM 825 C C . SER A 1 106 ? 16.312 -22.797 -7.809 1 58.56 106 SER A C 1
ATOM 827 O O . SER A 1 106 ? 16.688 -21.688 -7.422 1 58.56 106 SER A O 1
ATOM 829 N N . LEU A 1 107 ? 15.617 -23.438 -6.902 1 53.72 107 LEU A N 1
ATOM 830 C CA . LEU A 1 107 ? 16.219 -23.453 -5.57 1 53.72 107 LEU A CA 1
ATOM 831 C C . LEU A 1 107 ? 17.703 -23.781 -5.633 1 53.72 107 LEU A C 1
ATOM 833 O O . LEU A 1 107 ? 18.078 -24.828 -6.152 1 53.72 107 LEU A O 1
ATOM 837 N N . GLU A 1 108 ? 18.531 -22.797 -6.047 1 42.34 108 GLU A N 1
ATOM 838 C CA . GLU A 1 108 ? 19.859 -23.344 -5.816 1 42.34 108 GLU A CA 1
ATOM 839 C C . GLU A 1 108 ? 20.031 -23.812 -4.379 1 42.34 108 GLU A C 1
ATOM 841 O O . GLU A 1 108 ? 19.391 -23.266 -3.465 1 42.34 108 GLU A O 1
ATOM 846 N N . MET B 1 1 ? -29.203 -42.375 -13.039 1 32.72 1 MET B N 1
ATOM 847 C CA . MET B 1 1 ? -27.859 -41.969 -12.672 1 32.72 1 MET B CA 1
ATOM 848 C C . MET B 1 1 ? -27.688 -40.469 -12.758 1 32.72 1 MET B C 1
ATOM 850 O O . MET B 1 1 ? -27.562 -39.906 -13.859 1 32.72 1 MET B O 1
ATOM 854 N N . LYS B 1 2 ? -28.578 -39.594 -12.125 1 42.03 2 LYS B N 1
ATOM 855 C CA . LYS B 1 2 ? -28.844 -38.156 -12.133 1 42.03 2 LYS B CA 1
ATOM 856 C C . LYS B 1 2 ? -27.594 -37.375 -11.734 1 42.03 2 LYS B C 1
ATOM 858 O O . LYS B 1 2 ? -26.906 -37.719 -10.766 1 42.03 2 LYS B O 1
ATOM 863 N N . SER B 1 3 ? -26.859 -36.781 -12.805 1 31.98 3 SER B N 1
ATOM 864 C CA . SER B 1 3 ? -25.625 -36.031 -12.867 1 31.98 3 SER B CA 1
ATOM 865 C C . SER B 1 3 ? -25.688 -34.781 -12 1 31.98 3 SER B C 1
ATOM 867 O O . SER B 1 3 ? -26.578 -33.938 -12.188 1 31.98 3 SER B O 1
ATOM 869 N N . LEU B 1 4 ? -25.516 -34.75 -10.633 1 33.91 4 LEU B N 1
ATOM 870 C CA . LEU B 1 4 ? -25.438 -33.688 -9.648 1 33.91 4 LEU B CA 1
ATOM 871 C C . LEU B 1 4 ? -24.422 -32.625 -10.078 1 33.91 4 LEU B C 1
ATOM 873 O O . LEU B 1 4 ? -23.203 -32.844 -10 1 33.91 4 LEU B O 1
ATOM 877 N N . GLU B 1 5 ? -24.562 -32 -11.234 1 34.03 5 GLU B N 1
ATOM 878 C CA . GLU B 1 5 ? -23.703 -30.906 -11.672 1 34.03 5 GLU B CA 1
ATOM 879 C C . GLU B 1 5 ? -23.703 -29.766 -10.664 1 34.03 5 GLU B C 1
ATOM 881 O O . GLU B 1 5 ? -24.688 -29.016 -10.555 1 34.03 5 GLU B O 1
ATOM 886 N N . MET B 1 6 ? -23.531 -29.969 -9.406 1 34.06 6 MET B N 1
ATOM 887 C CA . MET B 1 6 ? -23.453 -28.781 -8.562 1 34.06 6 MET B CA 1
ATOM 888 C C . MET B 1 6 ? -22.484 -27.781 -9.141 1 34.06 6 MET B C 1
ATOM 890 O O . MET B 1 6 ? -21.281 -28.062 -9.281 1 34.06 6 MET B O 1
ATOM 894 N N . HIS B 1 7 ? -22.891 -26.953 -10.086 1 39.94 7 HIS B N 1
ATOM 895 C CA . HIS B 1 7 ? -22.188 -25.781 -10.617 1 39.94 7 HIS B CA 1
ATOM 896 C C . HIS B 1 7 ? -21.641 -24.906 -9.492 1 39.94 7 HIS B C 1
ATOM 898 O O . HIS B 1 7 ? -22.406 -24.422 -8.648 1 39.94 7 HIS B O 1
ATOM 904 N N . ALA B 1 8 ? -20.625 -25.219 -8.875 1 38 8 ALA B N 1
ATOM 905 C CA . ALA B 1 8 ? -19.906 -24.312 -7.969 1 38 8 ALA B CA 1
ATOM 906 C C . ALA B 1 8 ? -19.734 -22.938 -8.602 1 38 8 ALA B C 1
ATOM 908 O O . ALA B 1 8 ? -18.844 -22.734 -9.422 1 38 8 ALA B O 1
ATOM 909 N N . THR B 1 9 ? -20.734 -22.359 -9.164 1 42 9 THR B N 1
ATOM 910 C CA . THR B 1 9 ? -20.625 -20.938 -9.484 1 42 9 THR B CA 1
ATOM 911 C C . THR B 1 9 ? -20.266 -20.125 -8.242 1 42 9 THR B C 1
ATOM 913 O O . THR B 1 9 ? -21.109 -19.906 -7.367 1 42 9 THR B O 1
ATOM 916 N N . ALA B 1 10 ? -19.25 -20.516 -7.582 1 44.41 10 ALA B N 1
ATOM 917 C CA . ALA B 1 10 ? -18.875 -19.609 -6.508 1 44.41 10 ALA B CA 1
ATOM 918 C C . ALA B 1 10 ? -19.016 -18.156 -6.945 1 44.41 10 ALA B C 1
ATOM 920 O O . ALA B 1 10 ? -18.594 -17.781 -8.039 1 44.41 10 ALA B O 1
ATOM 921 N N . ASP B 1 11 ? -20.031 -17.516 -6.527 1 48.19 11 ASP B N 1
ATOM 922 C CA . ASP B 1 11 ? -20.359 -16.125 -6.828 1 48.19 11 ASP B CA 1
ATOM 923 C C . ASP B 1 11 ? -19.141 -15.227 -6.629 1 48.19 11 ASP B C 1
ATOM 925 O O . ASP B 1 11 ? -18.484 -15.289 -5.59 1 48.19 11 ASP B O 1
ATOM 929 N N . PHE B 1 12 ? -18.609 -14.828 -7.777 1 49.97 12 PHE B N 1
ATOM 930 C CA . PHE B 1 12 ? -17.484 -13.914 -7.867 1 49.97 12 PHE B CA 1
ATOM 931 C C . PHE B 1 12 ? -17.531 -12.875 -6.746 1 49.97 12 PHE B C 1
ATOM 933 O O . PHE B 1 12 ? -16.5 -12.516 -6.188 1 49.97 12 PHE B O 1
ATOM 940 N N . ASP B 1 13 ? -18.734 -12.422 -6.488 1 51.75 13 ASP B N 1
ATOM 941 C CA . ASP B 1 13 ? -18.891 -11.438 -5.418 1 51.75 13 ASP B CA 1
ATOM 942 C C . ASP B 1 13 ? -18.484 -12.031 -4.07 1 51.75 13 ASP B C 1
ATOM 944 O O . ASP B 1 13 ? -17.828 -11.375 -3.264 1 51.75 13 ASP B O 1
ATOM 948 N N . SER B 1 14 ? -19.125 -13.25 -3.758 1 53.34 14 SER B N 1
ATOM 949 C CA . SER B 1 14 ? -18.766 -13.906 -2.504 1 53.34 14 SER B CA 1
ATOM 950 C C . SER B 1 14 ? -17.266 -14.164 -2.416 1 53.34 14 SER B C 1
ATOM 952 O O . SER B 1 14 ? -16.672 -14.023 -1.347 1 53.34 14 SER B O 1
ATOM 954 N N . LEU B 1 15 ? -16.734 -14.68 -3.408 1 53.41 15 LEU B N 1
ATOM 955 C CA . LEU B 1 15 ? -15.289 -14.914 -3.49 1 53.41 15 LEU B CA 1
ATOM 956 C C . LEU B 1 15 ? -14.516 -13.617 -3.295 1 53.41 15 LEU B C 1
ATOM 958 O O . LEU B 1 15 ? -13.5 -13.594 -2.596 1 53.41 15 LEU B O 1
ATOM 962 N N . ARG B 1 16 ? -15.188 -12.625 -3.953 1 50.22 16 ARG B N 1
ATOM 963 C CA . ARG B 1 16 ? -14.57 -11.32 -3.758 1 50.22 16 ARG B CA 1
ATOM 964 C C . ARG B 1 16 ? -14.625 -10.898 -2.291 1 50.22 16 ARG B C 1
ATOM 966 O O . ARG B 1 16 ? -13.648 -10.375 -1.757 1 50.22 16 ARG B O 1
ATOM 973 N N . ARG B 1 17 ? -15.852 -11.062 -1.778 1 53 17 ARG B N 1
ATOM 974 C CA . ARG B 1 17 ? -16 -10.711 -0.371 1 53 17 ARG B CA 1
ATOM 975 C C . ARG B 1 17 ? -15.086 -11.555 0.508 1 53 17 ARG B C 1
ATOM 977 O O . ARG B 1 17 ? -14.516 -11.055 1.482 1 53 17 ARG B O 1
ATOM 984 N N . GLU B 1 18 ? -15.219 -12.898 0.337 1 55.09 18 GLU B N 1
ATOM 985 C CA . GLU B 1 18 ? -14.312 -13.758 1.089 1 55.09 18 GLU B CA 1
ATOM 986 C C . GLU B 1 18 ? -12.859 -13.359 0.857 1 55.09 18 GLU B C 1
ATOM 988 O O . GLU B 1 18 ? -12.047 -13.391 1.782 1 55.09 18 GLU B O 1
ATOM 993 N N . LEU B 1 19 ? -12.633 -13.016 -0.369 1 56.12 19 LEU B N 1
ATOM 994 C CA . LEU B 1 19 ? -11.289 -12.57 -0.725 1 56.12 19 LEU B CA 1
ATOM 995 C C . LEU B 1 19 ? -10.938 -11.258 -0.025 1 56.12 19 LEU B C 1
ATOM 997 O O . LEU B 1 19 ? -9.805 -11.055 0.4 1 56.12 19 LEU B O 1
ATOM 1001 N N . ASN B 1 20 ? -12.109 -10.484 0.104 1 58.47 20 ASN B N 1
ATOM 1002 C CA . ASN B 1 20 ? -11.914 -9.219 0.797 1 58.47 20 ASN B CA 1
ATOM 1003 C C . ASN B 1 20 ? -11.578 -9.43 2.27 1 58.47 20 ASN B C 1
ATOM 1005 O O . ASN B 1 20 ? -10.836 -8.648 2.861 1 58.47 20 ASN B O 1
ATOM 1009 N N . LEU B 1 21 ? -12.148 -10.617 2.752 1 65.94 21 LEU B N 1
ATOM 1010 C CA . LEU B 1 21 ? -11.891 -10.859 4.168 1 65.94 21 LEU B CA 1
ATOM 1011 C C . LEU B 1 21 ? -10.453 -11.297 4.395 1 65.94 21 LEU B C 1
ATOM 1013 O O . LEU B 1 21 ? -9.938 -11.203 5.512 1 65.94 21 LEU B O 1
ATOM 1017 N N . ARG B 1 22 ? -9.805 -11.562 3.391 1 80.5 22 ARG B N 1
ATOM 1018 C CA . ARG B 1 22 ? -8.453 -12.078 3.592 1 80.5 22 ARG B CA 1
ATOM 1019 C C . ARG B 1 22 ? -7.426 -11.203 2.885 1 80.5 22 ARG B C 1
ATOM 1021 O O . ARG B 1 22 ? -6.223 -11.438 2.996 1 80.5 22 ARG B O 1
ATOM 1028 N N . GLN B 1 23 ? -7.992 -10.227 2.359 1 91.69 23 GLN B N 1
ATOM 1029 C CA . GLN B 1 23 ? -7.09 -9.352 1.62 1 91.69 23 GLN B CA 1
ATOM 1030 C C . GLN B 1 23 ? -6.562 -8.227 2.512 1 91.69 23 GLN B C 1
ATOM 1032 O O . GLN B 1 23 ? -7.273 -7.742 3.393 1 91.69 23 GLN B O 1
ATOM 1037 N N . PRO B 1 24 ? -5.266 -7.875 2.379 1 97.12 24 PRO B N 1
ATOM 1038 C CA . PRO B 1 24 ? -4.754 -6.734 3.141 1 97.12 24 PRO B CA 1
ATOM 1039 C C . PRO B 1 24 ? -5.531 -5.449 2.871 1 97.12 24 PRO B C 1
ATOM 1041 O O . PRO B 1 24 ? -6.254 -5.355 1.875 1 97.12 24 PRO B O 1
ATOM 1044 N N . ALA B 1 25 ? -5.441 -4.547 3.771 1 96.75 25 ALA B N 1
ATOM 1045 C CA . ALA B 1 25 ? -6.141 -3.268 3.65 1 96.75 25 ALA B CA 1
ATOM 1046 C C . ALA B 1 25 ? -5.152 -2.111 3.531 1 96.75 25 ALA B C 1
ATOM 1048 O O . ALA B 1 25 ? -4.449 -1.788 4.492 1 96.75 25 ALA B O 1
ATOM 1049 N N . PRO B 1 26 ? -5.094 -1.531 2.379 1 96.94 26 PRO B N 1
ATOM 1050 C CA . PRO B 1 26 ? -4.262 -0.329 2.268 1 96.94 26 PRO B CA 1
ATOM 1051 C C . PRO B 1 26 ? -4.891 0.887 2.945 1 96.94 26 PRO B C 1
ATOM 1053 O O . PRO B 1 26 ? -6.121 0.996 3.008 1 96.94 26 PRO B O 1
ATOM 1056 N N . ALA B 1 27 ? -4.047 1.73 3.475 1 96.5 27 ALA B N 1
ATOM 1057 C CA . ALA B 1 27 ? -4.473 3 4.059 1 96.5 27 ALA B CA 1
ATOM 1058 C C . ALA B 1 27 ? -3.699 4.168 3.453 1 96.5 27 ALA B C 1
ATOM 1060 O O . ALA B 1 27 ? -2.48 4.09 3.279 1 96.5 27 ALA B O 1
ATOM 1061 N N . LEU B 1 28 ? -4.426 5.188 3.115 1 95.56 28 LEU B N 1
ATOM 1062 C CA . LEU B 1 28 ? -3.873 6.426 2.582 1 95.56 28 LEU B CA 1
ATOM 1063 C C . LEU B 1 28 ? -4.277 7.617 3.443 1 95.56 28 LEU B C 1
ATOM 1065 O O . LEU B 1 28 ? -5.465 7.824 3.707 1 95.56 28 LEU B O 1
ATOM 1069 N N . VAL B 1 29 ? -3.252 8.344 3.854 1 92.69 29 VAL B N 1
ATOM 1070 C CA . VAL B 1 29 ? -3.539 9.547 4.637 1 92.69 29 VAL B CA 1
ATOM 1071 C C . VAL B 1 29 ? -2.723 10.719 4.098 1 92.69 29 VAL B C 1
ATOM 1073 O O . VAL B 1 29 ? -1.522 10.586 3.846 1 92.69 29 VAL B O 1
ATOM 1076 N N . ARG B 1 30 ? -3.348 11.773 3.936 1 91.81 30 ARG B N 1
ATOM 1077 C CA . ARG B 1 30 ? -2.676 13 3.521 1 91.81 30 ARG B CA 1
ATOM 1078 C C . ARG B 1 30 ? -2.148 13.773 4.727 1 91.81 30 ARG B C 1
ATOM 1080 O O . ARG B 1 30 ? -2.867 13.961 5.711 1 91.81 30 ARG B O 1
ATOM 1087 N N . VAL B 1 31 ? -0.902 14.164 4.625 1 89.88 31 VAL B N 1
ATOM 1088 C CA . VAL B 1 31 ? -0.326 14.969 5.699 1 89.88 31 VAL B CA 1
ATOM 1089 C C . VAL B 1 31 ? -0.922 16.375 5.676 1 89.88 31 VAL B C 1
ATOM 1091 O O . VAL B 1 31 ? -0.864 17.062 4.656 1 89.88 31 VAL B O 1
ATOM 1094 N N . SER B 1 32 ? -1.551 16.781 6.746 1 85.25 32 SER B N 1
ATOM 1095 C CA . SER B 1 32 ? -2.268 18.062 6.809 1 85.25 32 SER B CA 1
ATOM 1096 C C . SER B 1 32 ? -1.461 19.109 7.559 1 85.25 32 SER B C 1
ATOM 1098 O O . SER B 1 32 ? -1.847 20.281 7.602 1 85.25 32 SER B O 1
ATOM 1100 N N . VAL B 1 33 ? -0.317 18.75 8.195 1 75.06 33 VAL B N 1
ATOM 1101 C CA . VAL B 1 33 ? 0.432 19.719 9 1 75.06 33 VAL B CA 1
ATOM 1102 C C . VAL B 1 33 ? 1.122 20.719 8.086 1 75.06 33 VAL B C 1
ATOM 1104 O O . VAL B 1 33 ? 1.587 20.375 6.996 1 75.06 33 VAL B O 1
ATOM 1107 N N . LEU B 1 34 ? 0.969 21.922 8.484 1 72.81 34 LEU B N 1
ATOM 1108 C CA . LEU B 1 34 ? 1.45 23.047 7.688 1 72.81 34 LEU B CA 1
ATOM 1109 C C . LEU B 1 34 ? 2.973 23.125 7.723 1 72.81 34 LEU B C 1
ATOM 1111 O O . LEU B 1 34 ? 3.574 23.906 6.984 1 72.81 34 LEU B O 1
ATOM 1115 N N . HIS B 1 35 ? 3.59 22.297 8.594 1 71.94 35 HIS B N 1
ATOM 1116 C CA . HIS B 1 35 ? 5.047 22.328 8.688 1 71.94 35 HIS B CA 1
ATOM 1117 C C . HIS B 1 35 ? 5.633 20.922 8.586 1 71.94 35 HIS B C 1
ATOM 1119 O O . HIS B 1 35 ? 4.945 19.938 8.852 1 71.94 35 HIS B O 1
ATOM 1125 N N . PRO B 1 36 ? 6.871 20.953 8.141 1 74.31 36 PRO B N 1
ATOM 1126 C CA . PRO B 1 36 ? 7.531 19.641 8.07 1 74.31 36 PRO B CA 1
ATOM 1127 C C . PRO B 1 36 ? 7.672 18.984 9.445 1 74.31 36 PRO B C 1
ATOM 1129 O O . PRO B 1 36 ? 7.957 19.672 10.43 1 74.31 36 PRO B O 1
ATOM 1132 N N . VAL B 1 37 ? 7.172 17.797 9.461 1 77.5 37 VAL B N 1
ATOM 1133 C CA . VAL B 1 37 ? 7.32 16.984 10.672 1 77.5 37 VAL B CA 1
ATOM 1134 C C . VAL B 1 37 ? 8.609 16.172 10.586 1 77.5 37 VAL B C 1
ATOM 1136 O O . VAL B 1 37 ? 8.938 15.625 9.531 1 77.5 37 VAL B O 1
ATOM 1139 N N . CYS B 1 38 ? 9.289 16.156 11.719 1 77.81 38 CYS B N 1
ATOM 1140 C CA . CYS B 1 38 ? 10.57 15.469 11.758 1 77.81 38 CYS B CA 1
ATOM 1141 C C . CYS B 1 38 ? 10.391 13.977 11.492 1 77.81 38 CYS B C 1
ATOM 1143 O O . CYS B 1 38 ? 9.383 13.391 11.883 1 77.81 38 CYS B O 1
ATOM 1145 N N . ALA B 1 39 ? 11.375 13.359 10.812 1 76.12 39 ALA B N 1
ATOM 1146 C CA . ALA B 1 39 ? 11.367 11.938 10.461 1 76.12 39 ALA B CA 1
ATOM 1147 C C . ALA B 1 39 ? 11.156 11.07 11.703 1 76.12 39 ALA B C 1
ATOM 1149 O O . ALA B 1 39 ? 10.398 10.102 11.664 1 76.12 39 ALA B O 1
ATOM 1150 N N . ALA B 1 40 ? 11.758 11.492 12.766 1 69.75 40 ALA B N 1
ATOM 1151 C CA . ALA B 1 40 ? 11.656 10.711 14 1 69.75 40 ALA B CA 1
ATOM 1152 C C . ALA B 1 40 ? 10.219 10.648 14.492 1 69.75 40 ALA B C 1
ATOM 1154 O O . ALA B 1 40 ? 9.797 9.641 15.07 1 69.75 40 ALA B O 1
ATOM 1155 N N . ASP B 1 41 ? 9.492 11.617 14.219 1 74.44 41 ASP B N 1
ATOM 1156 C CA . ASP B 1 41 ? 8.117 11.727 14.711 1 74.44 41 ASP B CA 1
ATOM 1157 C C . ASP B 1 41 ? 7.203 10.727 14.016 1 74.44 41 ASP B C 1
ATOM 1159 O O . ASP B 1 41 ? 6.273 10.195 14.625 1 74.44 41 ASP B O 1
ATOM 1163 N N . TRP B 1 42 ? 7.598 10.414 12.812 1 75.88 42 TRP B N 1
ATOM 1164 C CA . TRP B 1 42 ? 6.645 9.562 12.109 1 75.88 42 TRP B CA 1
ATOM 1165 C C . TRP B 1 42 ? 7.195 8.148 11.953 1 75.88 42 TRP B C 1
ATOM 1167 O O . TRP B 1 42 ? 6.43 7.195 11.789 1 75.88 42 TRP B O 1
ATOM 1177 N N . GLN B 1 43 ? 8.391 7.965 12.156 1 77.56 43 GLN B N 1
ATOM 1178 C CA . GLN B 1 43 ? 8.961 6.629 12.016 1 77.56 43 GLN B CA 1
ATOM 1179 C C . GLN B 1 43 ? 8.664 5.777 13.25 1 77.56 43 GLN B C 1
ATOM 1181 O O . GLN B 1 43 ? 8.734 4.551 13.195 1 77.56 43 GLN B O 1
ATOM 1186 N N . THR B 1 44 ? 8.32 6.484 14.344 1 77.81 44 THR B N 1
ATOM 1187 C CA . THR B 1 44 ? 8.109 5.773 15.602 1 77.81 44 THR B CA 1
ATOM 1188 C C . THR B 1 44 ? 6.625 5.688 15.93 1 77.81 44 THR B C 1
ATOM 1190 O O . THR B 1 44 ? 6.25 5.426 17.078 1 77.81 44 THR B O 1
ATOM 1193 N N . LEU B 1 45 ? 5.812 5.918 14.984 1 83.31 45 LEU B N 1
ATOM 1194 C CA . LEU B 1 45 ? 4.371 5.867 15.203 1 83.31 45 LEU B CA 1
ATOM 1195 C C . LEU B 1 45 ? 3.928 4.465 15.594 1 83.31 45 LEU B C 1
ATOM 1197 O O . LEU B 1 45 ? 4.254 3.492 14.906 1 83.31 45 LEU B O 1
ATOM 1201 N N . PRO B 1 46 ? 3.227 4.445 16.734 1 88.94 46 PRO B N 1
ATOM 1202 C CA . PRO B 1 46 ? 2.67 3.135 17.078 1 88.94 46 PRO B CA 1
ATOM 1203 C C . PRO B 1 46 ? 1.525 2.719 16.156 1 88.94 46 PRO B C 1
ATOM 1205 O O . PRO B 1 46 ? 0.575 3.482 15.969 1 88.94 46 PRO B O 1
ATOM 1208 N N . LEU B 1 47 ? 1.659 1.63 15.617 1 94.81 47 LEU B N 1
ATOM 1209 C CA . LEU B 1 47 ? 0.639 1.127 14.703 1 94.81 47 LEU B CA 1
ATOM 1210 C C . LEU B 1 47 ? 0.009 -0.152 15.242 1 94.81 47 LEU B C 1
ATOM 1212 O O . LEU B 1 47 ? 0.63 -0.873 16.031 1 94.81 47 LEU B O 1
ATOM 1216 N N . PRO B 1 48 ? -1.301 -0.391 14.859 1 96.44 48 PRO B N 1
ATOM 1217 C CA . PRO B 1 48 ? -1.934 -1.656 15.234 1 96.44 48 PRO B CA 1
ATOM 1218 C C . PRO B 1 48 ? -1.154 -2.875 14.75 1 96.44 48 PRO B C 1
ATOM 1220 O O . PRO B 1 48 ? -0.265 -2.746 13.906 1 96.44 48 PRO B O 1
ATOM 1223 N N . PRO B 1 49 ? -1.419 -4.012 15.32 1 95.62 49 PRO B N 1
ATOM 1224 C CA . PRO B 1 49 ? -0.727 -5.227 14.891 1 95.62 49 PRO B CA 1
ATOM 1225 C C . PRO B 1 49 ? -0.836 -5.469 13.391 1 95.62 49 PRO B C 1
ATOM 1227 O O . PRO B 1 49 ? -1.868 -5.168 12.781 1 95.62 49 PRO B O 1
ATOM 1230 N N . THR B 1 50 ? 0.238 -5.961 12.742 1 95.94 50 THR B N 1
ATOM 1231 C CA . THR B 1 50 ? 0.337 -6.406 11.359 1 95.94 50 THR B CA 1
ATOM 1232 C C . THR B 1 50 ? 0.187 -5.227 10.398 1 95.94 50 THR B C 1
ATOM 1234 O O . THR B 1 50 ? -0.237 -5.398 9.258 1 95.94 50 THR B O 1
ATOM 1237 N N . CYS B 1 51 ? 0.319 -4.031 10.953 1 97 51 CYS B N 1
ATOM 1238 C CA . CYS B 1 51 ? 0.282 -2.83 10.125 1 97 51 CYS B CA 1
ATOM 1239 C C . CYS B 1 51 ? 1.681 -2.254 9.938 1 97 51 CYS B C 1
ATOM 1241 O O . CYS B 1 51 ? 2.531 -2.379 10.82 1 97 51 CYS B O 1
ATOM 1243 N N . ARG B 1 52 ? 1.914 -1.607 8.734 1 95.88 52 ARG B N 1
ATOM 1244 C CA . ARG B 1 52 ? 3.188 -0.976 8.406 1 95.88 52 ARG B CA 1
ATOM 1245 C C . ARG B 1 52 ? 2.982 0.222 7.48 1 95.88 52 ARG B C 1
ATOM 1247 O O . ARG B 1 52 ? 2.156 0.173 6.566 1 95.88 52 ARG B O 1
ATOM 1254 N N . VAL B 1 53 ? 3.746 1.253 7.762 1 95.25 53 VAL B N 1
ATOM 1255 C CA . VAL B 1 53 ? 3.889 2.303 6.762 1 95.25 53 VAL B CA 1
ATOM 1256 C C . VAL B 1 53 ? 4.828 1.833 5.652 1 95.25 53 VAL B C 1
ATOM 1258 O O . VAL B 1 53 ? 5.922 1.334 5.926 1 95.25 53 VAL B O 1
ATOM 1261 N N . LEU B 1 54 ? 4.367 1.981 4.461 1 95.88 54 LEU B N 1
ATOM 1262 C CA . LEU B 1 54 ? 5.152 1.455 3.352 1 95.88 54 LEU B CA 1
ATOM 1263 C C . LEU B 1 54 ? 6.012 2.549 2.727 1 95.88 54 LEU B C 1
ATOM 1265 O O . LEU B 1 54 ? 7.184 2.32 2.412 1 95.88 54 LEU B O 1
ATOM 1269 N N . CYS B 1 55 ? 5.414 3.73 2.549 1 95.75 55 CYS B N 1
ATOM 1270 C CA . CYS B 1 55 ? 6.152 4.816 1.916 1 95.75 55 CYS B CA 1
ATOM 1271 C C . CYS B 1 55 ? 5.43 6.145 2.098 1 95.75 55 CYS B C 1
ATOM 1273 O O . CYS B 1 55 ? 4.32 6.188 2.635 1 95.75 55 CYS B O 1
ATOM 1275 N N . VAL B 1 56 ? 6.152 7.156 1.701 1 94.81 56 VAL B N 1
ATOM 1276 C CA . VAL B 1 56 ? 5.582 8.492 1.54 1 94.81 56 VAL B CA 1
ATOM 1277 C C . VAL B 1 56 ? 5.629 8.898 0.069 1 94.81 56 VAL B C 1
ATOM 1279 O O . VAL B 1 56 ? 6.629 8.672 -0.614 1 94.81 56 VAL B O 1
ATOM 1282 N N . LEU B 1 57 ? 4.527 9.375 -0.398 1 96.62 57 LEU B N 1
ATOM 1283 C CA . LEU B 1 57 ? 4.5 9.906 -1.756 1 96.62 57 LEU B CA 1
ATOM 1284 C C . LEU B 1 57 ? 4.598 11.43 -1.746 1 96.62 57 LEU B C 1
ATOM 1286 O O . LEU B 1 57 ? 3.799 12.102 -1.089 1 96.62 57 LEU B O 1
ATOM 1290 N N . ARG B 1 58 ? 5.637 11.883 -2.449 1 95 58 ARG B N 1
ATOM 1291 C CA . ARG B 1 58 ? 5.848 13.312 -2.654 1 95 58 ARG B CA 1
ATOM 1292 C C . ARG B 1 58 ? 6.09 13.625 -4.129 1 95 58 ARG B C 1
ATOM 1294 O O . ARG B 1 58 ? 7 13.07 -4.742 1 95 58 ARG B O 1
ATOM 1301 N N . GLN B 1 59 ? 5.266 14.492 -4.664 1 94.12 59 GLN B N 1
ATOM 1302 C CA . GLN B 1 59 ? 5.43 14.852 -6.066 1 94.12 59 GLN B CA 1
ATOM 1303 C C . GLN B 1 59 ? 5.5 13.609 -6.949 1 94.12 59 GLN B C 1
ATOM 1305 O O . GLN B 1 59 ? 6.406 13.477 -7.773 1 94.12 59 GLN B O 1
ATOM 1310 N N . GLN B 1 60 ? 4.738 12.68 -6.68 1 93.62 60 GLN B N 1
ATOM 1311 C CA . GLN B 1 60 ? 4.523 11.469 -7.461 1 93.62 60 GLN B CA 1
ATOM 1312 C C . GLN B 1 60 ? 5.707 10.516 -7.332 1 93.62 60 GLN B C 1
ATOM 1314 O O . GLN B 1 60 ? 5.855 9.586 -8.133 1 93.62 60 GLN B O 1
ATOM 1319 N N . GLN B 1 61 ? 6.52 10.719 -6.363 1 94.38 61 GLN B N 1
ATOM 1320 C CA . GLN B 1 61 ? 7.672 9.859 -6.117 1 94.38 61 GLN B CA 1
ATOM 1321 C C . GLN B 1 61 ? 7.539 9.133 -4.781 1 94.38 61 GLN B C 1
ATOM 1323 O O . GLN B 1 61 ? 6.996 9.68 -3.82 1 94.38 61 GLN B O 1
ATOM 1328 N N . VAL B 1 62 ? 8.109 7.984 -4.812 1 95.44 62 VAL B N 1
ATOM 1329 C CA . VAL B 1 62 ? 8.07 7.168 -3.604 1 95.44 62 VAL B CA 1
ATOM 1330 C C . VAL B 1 62 ? 9.281 7.492 -2.727 1 95.44 62 VAL B C 1
ATOM 1332 O O . VAL B 1 62 ? 10.43 7.391 -3.174 1 95.44 62 VAL B O 1
ATOM 1335 N N . ILE B 1 63 ? 9.055 7.941 -1.554 1 93.88 63 ILE B N 1
ATOM 1336 C CA . ILE B 1 63 ? 10.055 8.078 -0.502 1 93.88 63 ILE B CA 1
ATOM 1337 C C . ILE B 1 63 ? 9.914 6.938 0.501 1 93.88 63 ILE B C 1
ATOM 1339 O O . ILE B 1 63 ? 8.844 6.742 1.077 1 93.88 63 ILE B O 1
ATOM 1343 N N 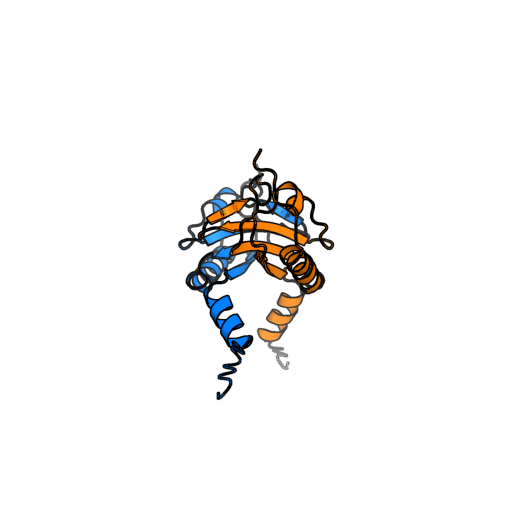. GLU B 1 64 ? 10.945 6.246 0.69 1 91.81 64 GLU B N 1
ATOM 1344 C CA . GLU B 1 64 ? 10.914 5.086 1.574 1 91.81 64 GLU B CA 1
ATOM 1345 C C . GLU B 1 64 ? 10.586 5.492 3.008 1 91.81 64 GLU B C 1
ATOM 1347 O O . GLU B 1 64 ? 11.055 6.523 3.49 1 91.81 64 GLU B O 1
ATOM 1352 N N . ALA B 1 65 ? 9.812 4.633 3.674 1 88.75 65 ALA B N 1
ATOM 1353 C CA . ALA B 1 65 ? 9.383 4.918 5.039 1 88.75 65 ALA B CA 1
ATOM 1354 C C . ALA B 1 65 ? 10.578 5.07 5.973 1 88.75 65 ALA B C 1
ATOM 1356 O O . ALA B 1 65 ? 10.516 5.809 6.961 1 88.75 65 ALA B O 1
ATOM 1357 N N . GLU B 1 66 ? 11.625 4.371 5.699 1 83.75 66 GLU B N 1
ATOM 1358 C CA . GLU B 1 66 ? 12.805 4.414 6.559 1 83.75 66 GLU B CA 1
ATOM 1359 C C . GLU B 1 66 ? 13.664 5.637 6.258 1 83.75 66 GLU B C 1
ATOM 1361 O O . GLU B 1 66 ? 14.695 5.855 6.898 1 83.75 66 GLU B O 1
ATOM 1366 N N . SER B 1 67 ? 13.148 6.43 5.434 1 85.94 67 SER B N 1
ATOM 1367 C CA . SER B 1 67 ? 13.883 7.633 5.07 1 85.94 67 SER B CA 1
ATOM 1368 C C . SER B 1 67 ? 13.945 8.617 6.23 1 85.94 67 SER B C 1
ATOM 1370 O O . SER B 1 67 ? 13.016 8.695 7.035 1 85.94 67 SER B O 1
ATOM 1372 N N . SER B 1 68 ? 15.008 9.391 6.348 1 85.75 68 SER B N 1
ATOM 1373 C CA . SER B 1 68 ? 15.203 10.391 7.398 1 85.75 68 SER B CA 1
ATOM 1374 C C . SER B 1 68 ? 14.594 11.727 7.008 1 85.75 68 SER B C 1
ATOM 1376 O O . SER B 1 68 ? 14.68 12.703 7.766 1 85.75 68 SER B O 1
ATOM 1378 N N . LEU B 1 69 ? 13.961 11.734 5.984 1 86 69 LEU B N 1
ATOM 1379 C CA . LEU B 1 69 ? 13.391 12.992 5.5 1 86 69 LEU B CA 1
ATOM 1380 C C . LEU B 1 69 ? 12.125 13.344 6.266 1 86 69 LEU B C 1
ATOM 1382 O O . LEU B 1 69 ? 11.312 12.469 6.566 1 86 69 LEU B O 1
ATOM 1386 N N . PRO B 1 70 ? 12.016 14.594 6.562 1 86.56 70 PRO B N 1
ATOM 1387 C CA . PRO B 1 70 ? 10.773 15.031 7.211 1 86.56 70 PRO B CA 1
ATOM 1388 C C . PRO B 1 70 ? 9.562 14.961 6.285 1 86.56 70 PRO B C 1
ATOM 1390 O O . PRO B 1 70 ? 9.711 15 5.062 1 86.56 70 PRO B O 1
ATOM 1393 N N . LEU B 1 71 ? 8.477 14.859 6.949 1 88.12 71 LEU B N 1
ATOM 1394 C CA . LEU B 1 71 ? 7.234 14.914 6.191 1 88.12 71 LEU B CA 1
ATOM 1395 C C . LEU B 1 71 ? 6.855 16.359 5.863 1 88.12 71 LEU B C 1
ATOM 1397 O O . LEU B 1 71 ? 7.035 17.25 6.691 1 88.12 71 LEU B O 1
ATOM 1401 N N . GLU B 1 72 ? 6.383 16.531 4.691 1 88.69 72 GLU B N 1
ATOM 1402 C CA . GLU B 1 72 ? 5.918 17.844 4.246 1 88.69 72 GLU B CA 1
ATOM 1403 C C . GLU B 1 72 ? 4.402 17.844 4.047 1 88.69 72 GLU B C 1
ATOM 1405 O O . GLU B 1 72 ? 3.811 16.828 3.705 1 88.69 72 GLU B O 1
ATOM 1410 N N . PRO B 1 73 ? 3.816 19.016 4.293 1 88.81 73 PRO B N 1
ATOM 1411 C CA . PRO B 1 73 ? 2.393 19.109 3.959 1 88.81 73 PRO B CA 1
ATOM 1412 C C . PRO B 1 73 ? 2.094 18.688 2.521 1 88.81 73 PRO B C 1
ATOM 1414 O O . PRO B 1 73 ? 2.844 19.031 1.604 1 88.81 73 PRO B O 1
ATOM 1417 N N . GLY B 1 74 ? 1.072 17.844 2.41 1 90.25 74 GLY B N 1
ATOM 1418 C CA . GLY B 1 74 ? 0.685 17.391 1.084 1 90.25 74 GLY B CA 1
ATOM 1419 C C . GLY B 1 74 ? 1.207 16 0.748 1 90.25 74 GLY B C 1
ATOM 1420 O O . GLY B 1 74 ? 0.743 15.375 -0.205 1 90.25 74 GLY B O 1
ATOM 1421 N N . ASP B 1 75 ? 2.201 15.578 1.528 1 92.56 75 ASP B N 1
ATOM 1422 C CA . ASP B 1 75 ? 2.672 14.211 1.356 1 92.56 75 ASP B CA 1
ATOM 1423 C C . ASP B 1 75 ? 1.546 13.211 1.602 1 92.56 75 ASP B C 1
ATOM 1425 O O . ASP B 1 75 ? 0.618 13.484 2.365 1 92.56 75 ASP B O 1
ATOM 1429 N N . TRP B 1 76 ? 1.625 12.109 0.946 1 93.69 76 TRP B N 1
ATOM 1430 C CA . TRP B 1 76 ? 0.761 10.977 1.261 1 93.69 76 TRP B CA 1
ATOM 1431 C C . TRP B 1 76 ? 1.534 9.891 2.006 1 93.69 76 TRP B C 1
ATOM 1433 O O . TRP B 1 76 ? 2.639 9.516 1.6 1 93.69 76 TRP B O 1
ATOM 1443 N N . ILE B 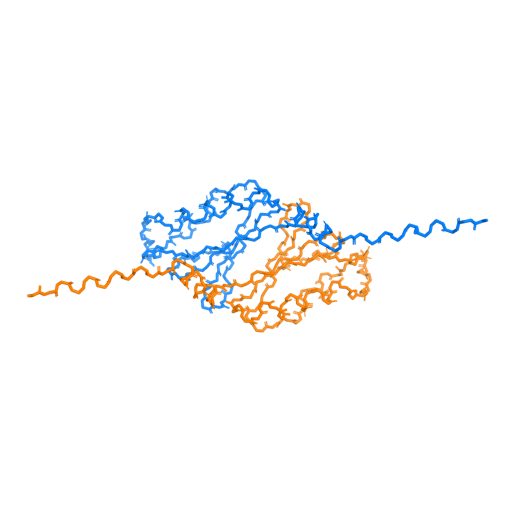1 77 ? 0.962 9.469 3.051 1 94 77 ILE B N 1
ATOM 1444 C CA . ILE B 1 77 ? 1.463 8.281 3.73 1 94 77 ILE B CA 1
ATOM 1445 C C . ILE B 1 77 ? 0.719 7.043 3.227 1 94 77 ILE B C 1
ATOM 1447 O O . ILE B 1 77 ? -0.513 7 3.254 1 94 77 ILE B O 1
ATOM 1451 N N . VAL B 1 78 ? 1.435 6.078 2.719 1 96.88 78 VAL B N 1
ATOM 1452 C CA . VAL B 1 78 ? 0.873 4.809 2.27 1 96.88 78 VAL B CA 1
ATOM 1453 C C . VAL B 1 78 ? 1.207 3.709 3.277 1 96.88 78 VAL B C 1
ATOM 1455 O O . VAL B 1 78 ? 2.377 3.484 3.592 1 96.88 78 VAL B O 1
ATOM 1458 N N . ALA B 1 79 ? 0.206 3.084 3.771 1 97.06 79 ALA B N 1
ATOM 1459 C CA . ALA B 1 79 ? 0.359 2.014 4.754 1 97.06 79 ALA B CA 1
ATOM 1460 C C . ALA B 1 79 ? -0.521 0.817 4.406 1 97.06 79 ALA B C 1
ATOM 1462 O O . ALA B 1 79 ? -1.326 0.882 3.473 1 97.06 79 ALA B O 1
ATOM 1463 N N . VAL B 1 80 ? -0.241 -0.274 5.148 1 97.94 80 VAL B N 1
ATOM 1464 C CA . VAL B 1 80 ? -1.035 -1.469 4.887 1 97.94 80 VAL B CA 1
ATOM 1465 C C . VAL B 1 80 ? -1.276 -2.227 6.188 1 97.94 80 VAL B C 1
ATOM 1467 O O . VAL B 1 80 ? -0.396 -2.287 7.051 1 97.94 80 VAL B O 1
ATOM 1470 N N . ALA B 1 81 ? -2.459 -2.717 6.297 1 97.81 81 ALA B N 1
ATOM 1471 C CA . ALA B 1 81 ? -2.793 -3.729 7.297 1 97.81 81 ALA B CA 1
ATOM 1472 C C . ALA B 1 81 ? -2.857 -5.117 6.672 1 97.81 81 ALA B C 1
ATOM 1474 O O . ALA B 1 81 ? -3.684 -5.375 5.793 1 97.81 81 ALA B O 1
ATOM 1475 N N . ALA B 1 82 ? -1.978 -5.965 7.168 1 97.19 82 ALA B N 1
ATOM 1476 C CA . ALA B 1 82 ? -1.991 -7.324 6.629 1 97.19 82 ALA B CA 1
ATOM 1477 C C . ALA B 1 82 ? -3.307 -8.023 6.945 1 97.19 82 ALA B C 1
ATOM 1479 O O . ALA B 1 82 ? -3.793 -8.836 6.152 1 97.19 82 ALA B O 1
ATOM 1480 N N . LEU B 1 83 ? -3.852 -7.719 8.07 1 95 83 LEU B N 1
ATOM 1481 C CA . LEU B 1 83 ? -5.195 -8.164 8.422 1 95 83 LEU B CA 1
ATOM 1482 C C . LEU B 1 83 ? -6.211 -7.047 8.227 1 95 83 LEU B C 1
ATOM 1484 O O . LEU B 1 83 ? -6.098 -5.984 8.836 1 95 83 LEU B O 1
ATOM 1488 N N . PRO B 1 84 ? -7.137 -7.312 7.383 1 94.19 84 PRO B N 1
ATOM 1489 C CA . PRO B 1 84 ? -8.07 -6.242 7.012 1 94.19 84 PRO B CA 1
ATOM 1490 C C . PRO B 1 84 ? -8.852 -5.699 8.203 1 94.19 84 PRO B C 1
ATOM 1492 O O . PRO B 1 84 ? -9.266 -4.539 8.195 1 94.19 84 PRO B O 1
ATOM 1495 N N . ALA B 1 85 ? -8.977 -6.5 9.227 1 93.19 85 ALA B N 1
ATOM 1496 C CA . ALA B 1 85 ? -9.703 -6.066 10.422 1 93.19 85 ALA B CA 1
ATOM 1497 C C . ALA B 1 85 ? -9.047 -4.844 11.047 1 93.19 85 ALA B C 1
ATOM 1499 O O . ALA B 1 85 ? -9.711 -4.031 11.695 1 93.19 85 ALA B O 1
ATOM 1500 N N . TYR B 1 86 ? -7.766 -4.695 10.789 1 96.44 86 TYR B N 1
ATOM 1501 C CA . TYR B 1 86 ? -7.043 -3.576 11.383 1 96.44 86 TYR B CA 1
ATOM 1502 C C . TYR B 1 86 ? -7.035 -2.373 10.453 1 96.44 86 TYR B C 1
ATOM 1504 O O . TYR B 1 86 ? -6.48 -1.323 10.781 1 96.44 86 TYR B O 1
ATOM 1512 N N . GLY B 1 87 ? -7.676 -2.523 9.305 1 95.75 87 GLY B N 1
ATOM 1513 C CA . GLY B 1 87 ? -7.723 -1.448 8.328 1 95.75 87 GLY B CA 1
ATOM 1514 C C . GLY B 1 87 ? -8.25 -0.146 8.898 1 95.75 87 GLY B C 1
ATOM 1515 O O . GLY B 1 87 ? -7.562 0.877 8.867 1 95.75 87 GLY B O 1
ATOM 1516 N N . PRO B 1 88 ? -9.414 -0.176 9.461 1 96.25 88 PRO B N 1
ATOM 1517 C CA . PRO B 1 88 ? -10 1.047 10.023 1 96.25 88 PRO B CA 1
ATOM 1518 C C . PRO B 1 88 ? -9.156 1.632 11.156 1 96.25 88 PRO B C 1
ATOM 1520 O O . PRO B 1 88 ? -9.023 2.854 11.266 1 96.25 88 PRO B O 1
ATOM 1523 N N . MET B 1 89 ? -8.555 0.797 11.977 1 97 89 MET B N 1
ATOM 1524 C CA . MET B 1 89 ? -7.691 1.271 13.062 1 97 89 MET B CA 1
ATOM 1525 C C . MET B 1 89 ? -6.441 1.941 12.5 1 97 89 MET B C 1
ATOM 1527 O O . MET B 1 89 ? -6.008 2.975 13.016 1 97 89 MET B O 1
ATOM 1531 N N . LEU B 1 90 ? -5.895 1.39 11.539 1 96.81 90 LEU B N 1
ATOM 1532 C CA . LEU B 1 90 ? -4.715 1.954 10.891 1 96.81 90 LEU B CA 1
ATOM 1533 C C . LEU B 1 90 ? -5.02 3.332 10.312 1 96.81 90 LEU B C 1
ATOM 1535 O O . LEU B 1 90 ? -4.262 4.281 10.523 1 96.81 90 LEU B O 1
ATOM 1539 N N . GLU B 1 91 ? -6.156 3.418 9.586 1 94.69 91 GLU B N 1
ATOM 1540 C CA . GLU B 1 91 ? -6.562 4.699 9.016 1 94.69 91 GLU B CA 1
ATOM 1541 C C . GLU B 1 91 ? -6.762 5.75 10.102 1 94.69 91 GLU B C 1
ATOM 1543 O O . GLU B 1 91 ? -6.336 6.898 9.945 1 94.69 91 GLU B O 1
ATOM 1548 N N . ALA B 1 92 ? -7.348 5.363 11.141 1 93.31 92 ALA B N 1
ATOM 1549 C CA . ALA B 1 92 ? -7.59 6.281 12.258 1 93.31 92 ALA B CA 1
ATOM 1550 C C . ALA B 1 92 ? -6.277 6.73 12.891 1 93.31 92 ALA B C 1
ATOM 1552 O O . ALA B 1 92 ? -6.09 7.918 13.172 1 93.31 92 ALA B O 1
ATOM 1553 N N . ALA B 1 93 ? -5.375 5.809 13.086 1 92.38 93 ALA B N 1
ATOM 1554 C CA . ALA B 1 93 ? -4.09 6.121 13.711 1 92.38 93 ALA B CA 1
ATOM 1555 C C . ALA B 1 93 ? -3.301 7.117 12.867 1 92.38 93 ALA B C 1
ATOM 1557 O O . ALA B 1 93 ? -2.799 8.117 13.383 1 92.38 93 ALA B O 1
ATOM 1558 N N . LEU B 1 94 ? -3.25 6.93 11.641 1 91 94 LEU B N 1
ATOM 1559 C CA . LEU B 1 94 ? -2.5 7.805 10.742 1 91 94 LEU B CA 1
ATOM 1560 C C . LEU B 1 94 ? -3.203 9.148 10.57 1 91 94 LEU B C 1
ATOM 1562 O O . LEU B 1 94 ? -2.549 10.188 10.484 1 91 94 LEU B O 1
ATOM 1566 N N . GLY B 1 95 ? -4.492 9.07 10.477 1 88.25 95 GLY B N 1
ATOM 1567 C CA . GLY B 1 95 ? -5.262 10.297 10.367 1 88.25 95 GLY B CA 1
ATOM 1568 C C . GLY B 1 95 ? -5.074 11.227 11.555 1 88.25 95 GLY B C 1
ATOM 1569 O O . GLY B 1 95 ? -4.859 12.43 11.383 1 88.25 95 GLY B O 1
ATOM 1570 N N . ASP B 1 96 ? -5.188 10.672 12.719 1 84.12 96 ASP B N 1
ATOM 1571 C CA . ASP B 1 96 ? -5 11.438 13.945 1 84.12 96 ASP B CA 1
ATOM 1572 C C . ASP B 1 96 ? -3.604 12.055 14 1 84.12 96 ASP B C 1
ATOM 1574 O O . ASP B 1 96 ? -3.447 13.227 14.344 1 84.12 96 ASP B O 1
ATOM 1578 N N . TRP B 1 97 ? -2.744 11.312 13.633 1 81.19 97 TRP B N 1
ATOM 1579 C CA . TRP B 1 97 ? -1.358 11.773 13.648 1 81.19 97 TRP B CA 1
ATOM 1580 C C . TRP B 1 97 ? -1.155 12.938 12.688 1 81.19 97 TRP B C 1
ATOM 1582 O O . TRP B 1 97 ? -0.484 13.914 13.016 1 81.19 97 TRP B O 1
ATOM 1592 N N . SER B 1 98 ? -1.704 12.797 11.547 1 80.69 98 SER B N 1
ATOM 1593 C CA . SER B 1 98 ? -1.543 13.82 10.516 1 80.69 98 SER B CA 1
ATOM 1594 C C . SER B 1 98 ? -2.188 15.141 10.938 1 80.69 98 SER B C 1
ATOM 1596 O O . SER B 1 98 ? -1.791 16.203 10.469 1 80.69 98 SER B O 1
ATOM 1598 N N . ARG B 1 99 ? -3.117 15.031 11.844 1 76.81 99 ARG B N 1
ATOM 1599 C CA . ARG B 1 99 ? -3.863 16.219 12.258 1 76.81 99 ARG B CA 1
ATOM 1600 C C . ARG B 1 99 ? -3.221 16.875 13.477 1 76.81 99 ARG B C 1
ATOM 1602 O O . ARG B 1 99 ? -3.5 18.031 13.781 1 76.81 99 ARG B O 1
ATOM 1609 N N . ARG B 1 100 ? -2.357 16.141 14.203 1 74.75 100 ARG B N 1
ATOM 1610 C CA . ARG B 1 100 ? -1.759 16.656 15.422 1 74.75 100 ARG B CA 1
ATOM 1611 C C . ARG B 1 100 ? -0.716 17.734 15.117 1 74.75 100 ARG B C 1
ATOM 1613 O O . ARG B 1 100 ? 0.039 17.609 14.148 1 74.75 100 ARG B O 1
ATOM 1620 N N . LYS B 1 101 ? -0.902 18.859 15.797 1 67.69 101 LYS B N 1
ATOM 1621 C CA . LYS B 1 101 ? 0.116 19.906 15.711 1 67.69 101 LYS B CA 1
ATOM 1622 C C . LYS B 1 101 ? 1.449 19.406 16.266 1 67.69 101 LYS B C 1
ATOM 1624 O O . LYS B 1 101 ? 1.508 18.891 17.391 1 67.69 101 LYS B O 1
ATOM 1629 N N . ARG B 1 102 ? 2.404 19.219 15.375 1 68.62 102 ARG B N 1
ATOM 1630 C CA . ARG B 1 102 ? 3.697 18.734 15.859 1 68.62 102 ARG B CA 1
ATOM 1631 C C . ARG B 1 102 ? 4.773 19.797 15.695 1 68.62 102 ARG B C 1
ATOM 1633 O O . ARG B 1 102 ? 4.602 20.75 14.938 1 68.62 102 ARG B O 1
ATOM 1640 N N . ARG B 1 103 ? 5.746 19.609 16.656 1 60.75 103 ARG B N 1
ATOM 1641 C CA . ARG B 1 103 ? 6.844 20.562 16.672 1 60.75 103 ARG B CA 1
ATOM 1642 C C . ARG B 1 103 ? 7.625 20.531 15.359 1 60.75 103 ARG B C 1
ATOM 1644 O O . ARG B 1 103 ? 7.754 19.484 14.734 1 60.75 103 ARG B O 1
ATOM 1651 N N . ARG B 1 104 ? 7.805 21.703 14.891 1 62.53 104 ARG B N 1
ATOM 1652 C CA . ARG B 1 104 ? 8.625 21.906 13.695 1 62.53 104 ARG B CA 1
ATOM 1653 C C . ARG B 1 104 ? 9.992 21.234 13.859 1 62.53 104 ARG B C 1
ATOM 1655 O O . ARG B 1 104 ? 10.539 21.203 14.961 1 62.53 104 ARG B O 1
ATOM 1662 N N . CYS B 1 105 ? 10.273 20.344 12.883 1 64.44 105 CYS B N 1
ATOM 1663 C CA . CYS B 1 105 ? 11.609 19.75 12.906 1 64.44 105 CYS B CA 1
ATOM 1664 C C . CYS B 1 105 ? 12.688 20.828 12.914 1 64.44 105 CYS B C 1
ATOM 1666 O O . CYS B 1 105 ? 12.531 21.875 12.289 1 64.44 105 CYS B O 1
ATOM 1668 N N . SER B 1 106 ? 13.484 20.844 13.977 1 54.53 106 SER B N 1
ATOM 1669 C CA . SER B 1 106 ? 14.602 21.766 14.016 1 54.53 106 SER B CA 1
ATOM 1670 C C . SER B 1 106 ? 15.453 21.672 12.75 1 54.53 106 SER B C 1
ATOM 1672 O O . SER B 1 106 ? 15.859 20.562 12.359 1 54.53 106 SER B O 1
ATOM 1674 N N . LEU B 1 107 ? 15.141 22.484 11.758 1 50.91 107 LEU B N 1
ATOM 1675 C CA . LEU B 1 107 ? 16.188 22.578 10.75 1 50.91 107 LEU B CA 1
ATOM 1676 C C . LEU B 1 107 ? 17.562 22.734 11.398 1 50.91 107 LEU B C 1
ATOM 1678 O O . LEU B 1 107 ? 17.781 23.688 12.164 1 50.91 107 LEU B O 1
ATOM 1682 N N . GLU B 1 108 ? 18.047 21.656 11.977 1 40.62 108 GLU B N 1
ATOM 1683 C CA . GLU B 1 108 ? 19.422 22.062 12.273 1 40.62 108 GLU B CA 1
ATOM 1684 C C . GLU B 1 108 ? 20.125 22.594 11.031 1 40.62 108 GLU B C 1
ATOM 1686 O O . GLU B 1 108 ? 19.812 22.172 9.914 1 40.62 108 GLU B O 1
#